Protein AF-A0A2T0K6I2-F1 (afdb_monomer)

Organism: NCBI:txid113567

Foldseek 3Di:
DWLLVLADPDDCVLVPDDQLVVVVPPDDDDPDCVVVLVVLLVLLVVCQVVLHASPCLLVDDLVSLVSSLSVQLLVLQVVQPDAGLSQVRHVVSSDDLNNDDALSQLSVLLVSCTPRDLQAVSSLNSNLRRLLNDALVRCASCLSSLLVVLLVNLPPPNHDPVSNLVSLQSSQNSNCRNPAADSCSQQPCNFVLSVQLCVPCVVVCRDPLNVVLLVLQLPDPDLDDDPVSLVVLVVRDPDPPLLVSLVSLLPDQAAGRQSNLSSLSSSLSSLLVDPDPVSVVSLLSSLVSQQQDDPVCQQDGSRVSNNSSSLVSLLPDPDPSSLVSLVVSCVRHPHPVSNVSSVVSNVD

Nearest PDB structures (foldseek):
  7t3q-assembly1_D  TM=3.156E-01  e=2.170E+00  Homo sapiens
  8xks-assembly1_Q  TM=2.071E-01  e=1.107E+00  Chlamydomonas reinhardtii

pLDDT: mean 84.72, std 12.97, range [34.81, 98.44]

Sequence (348 aa):
MTWTQLLPEMGEEAAGFVDPDDRTRAGSPGPGPDGLLESALRAVDEASGSWARPAGAAGWPAEVRRQAALRVHLRAIGNGGAPDEGPARVMPALFGDDVRWTRSELAWALRTSDGYDHYDGGGYHLAGHIAVSLNPAELQGFGPALRAVLDEFIDCWSTPRHIRRQLAVLYGTAIGRAAGCLPLDLLPWSCGFGEVARQKLGAGLDGPVATATLRHAASLTRPVPSRAWLREATRFPDGWPIEAVLECFTEHRGYVWFGTDELLRGLVWMLSLDPREEAAALLCRVAVAASTADPAWPRSPFAPQTAAAAVEVLAGRTDELSARTLAGLSRTVRSRPLLNRIRKARRA

Structure (mmCIF, N/CA/C/O backbone):
data_AF-A0A2T0K6I2-F1
#
_entry.id   AF-A0A2T0K6I2-F1
#
loop_
_atom_site.group_PDB
_atom_site.id
_atom_site.type_symbol
_atom_site.label_atom_id
_atom_site.label_alt_id
_atom_site.label_comp_id
_atom_site.label_asym_id
_atom_site.label_entity_id
_atom_site.label_seq_id
_atom_site.pdbx_PDB_ins_code
_atom_site.Cartn_x
_atom_site.Cartn_y
_atom_site.Cartn_z
_atom_site.occupancy
_atom_site.B_iso_or_equiv
_atom_site.auth_seq_id
_atom_site.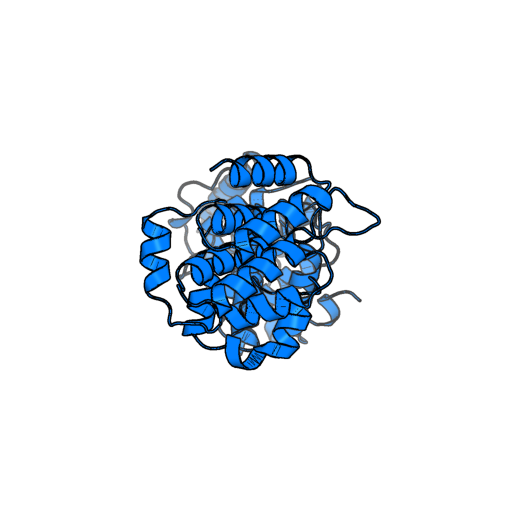auth_comp_id
_atom_site.auth_asym_id
_atom_site.auth_atom_id
_atom_site.pdbx_PDB_model_num
ATOM 1 N N . MET A 1 1 ? 16.385 -20.486 -1.943 1.00 53.59 1 MET A N 1
ATOM 2 C CA . MET A 1 1 ? 15.930 -20.695 -3.331 1.00 53.59 1 MET A CA 1
ATOM 3 C C . MET A 1 1 ? 16.010 -19.333 -3.988 1.00 53.59 1 MET A C 1
ATOM 5 O O . MET A 1 1 ? 15.405 -18.421 -3.440 1.00 53.59 1 MET A O 1
ATOM 9 N N . THR A 1 2 ? 16.830 -19.151 -5.022 1.00 78.12 2 THR A N 1
ATOM 10 C CA . THR A 1 2 ? 16.919 -17.855 -5.714 1.00 78.12 2 THR A CA 1
ATOM 11 C C . THR A 1 2 ? 15.703 -17.722 -6.622 1.00 78.12 2 THR A C 1
ATOM 13 O O . THR A 1 2 ? 15.299 -18.685 -7.278 1.00 78.12 2 THR A O 1
ATOM 16 N N . TRP A 1 3 ? 15.063 -16.558 -6.650 1.00 79.38 3 TRP A N 1
ATOM 17 C CA . TRP A 1 3 ? 13.857 -16.357 -7.459 1.00 79.38 3 TRP A CA 1
ATOM 18 C C . TRP A 1 3 ? 14.144 -16.408 -8.964 1.00 79.38 3 TRP A C 1
ATOM 20 O O . TRP A 1 3 ? 13.222 -16.576 -9.759 1.00 79.38 3 TRP A O 1
ATOM 30 N N . THR A 1 4 ? 15.413 -16.358 -9.376 1.00 80.62 4 THR A N 1
ATOM 31 C CA . THR A 1 4 ? 15.848 -16.645 -10.750 1.00 80.62 4 THR A CA 1
ATOM 32 C C . THR A 1 4 ? 15.465 -18.041 -11.222 1.00 80.62 4 THR A C 1
ATOM 34 O O . THR A 1 4 ? 15.212 -18.229 -12.409 1.00 80.62 4 THR A O 1
ATOM 37 N N . GLN A 1 5 ? 15.319 -18.997 -10.301 1.00 83.69 5 GLN A N 1
ATOM 38 C CA . GLN A 1 5 ? 14.817 -20.346 -10.585 1.00 83.69 5 GLN A CA 1
ATOM 39 C C . GLN A 1 5 ? 13.314 -20.370 -10.906 1.00 83.69 5 GLN A C 1
ATOM 41 O O . GLN A 1 5 ? 12.810 -21.374 -11.398 1.00 83.69 5 GLN A O 1
ATOM 46 N N . LEU A 1 6 ? 12.593 -19.283 -10.613 1.00 82.31 6 LEU A N 1
ATOM 47 C CA . LEU A 1 6 ? 11.163 -19.120 -10.890 1.00 82.31 6 LEU A CA 1
ATOM 48 C C . LEU A 1 6 ? 10.900 -18.376 -12.206 1.00 82.31 6 LEU A C 1
ATOM 50 O O . LEU A 1 6 ? 9.740 -18.140 -12.548 1.00 82.31 6 LEU A O 1
ATOM 54 N N . LEU A 1 7 ? 11.951 -17.951 -12.916 1.00 84.00 7 LEU A N 1
ATOM 55 C CA . LEU A 1 7 ? 11.804 -17.278 -14.201 1.00 84.00 7 LEU A CA 1
ATOM 56 C C . LEU A 1 7 ? 11.389 -18.282 -15.283 1.00 84.00 7 LEU A C 1
ATOM 58 O O . LEU A 1 7 ? 11.861 -19.420 -15.270 1.00 84.00 7 LEU A O 1
ATOM 62 N N . PRO A 1 8 ? 10.533 -17.875 -16.238 1.00 81.25 8 PRO A N 1
ATOM 63 C CA . PRO A 1 8 ? 10.184 -18.736 -17.358 1.00 81.25 8 PRO A CA 1
ATOM 64 C C . PRO A 1 8 ? 11.437 -19.082 -18.173 1.00 81.25 8 PRO A C 1
ATOM 66 O O . PRO A 1 8 ? 12.311 -18.230 -18.368 1.00 81.25 8 PRO A O 1
ATOM 69 N N . GLU A 1 9 ? 11.506 -20.317 -18.679 1.00 78.25 9 GLU A N 1
ATOM 70 C CA . GLU A 1 9 ? 12.517 -20.697 -19.666 1.00 78.25 9 GLU A CA 1
ATOM 71 C C . GLU A 1 9 ? 12.367 -19.788 -20.889 1.00 78.25 9 GLU A C 1
ATOM 73 O O . GLU A 1 9 ? 11.317 -19.738 -21.533 1.00 78.25 9 GLU A O 1
ATOM 78 N N . MET A 1 10 ? 13.409 -19.013 -21.179 1.00 70.94 10 MET A N 1
ATOM 79 C CA . MET A 1 10 ? 13.428 -18.157 -22.356 1.00 70.94 10 MET A CA 1
ATOM 80 C C . MET A 1 10 ? 13.900 -19.004 -23.541 1.00 70.94 10 MET A C 1
ATOM 82 O O . MET A 1 10 ? 15.037 -19.471 -23.538 1.00 70.94 10 MET A O 1
ATOM 86 N N . GLY A 1 11 ? 13.034 -19.211 -24.538 1.00 60.16 11 GLY A N 1
ATOM 87 C CA . GLY A 1 11 ? 13.418 -19.818 -25.819 1.00 60.16 11 GLY A CA 1
ATOM 88 C C . GLY A 1 11 ? 14.349 -18.913 -26.644 1.00 60.16 11 GLY A C 1
ATOM 89 O O . GLY A 1 11 ? 14.913 -17.945 -26.132 1.00 60.16 11 GLY A O 1
ATOM 90 N N . GLU A 1 12 ? 14.475 -19.178 -27.950 1.00 50.66 12 GLU A N 1
ATOM 91 C CA . GLU A 1 12 ? 15.346 -18.427 -28.882 1.00 50.66 12 GLU A CA 1
ATOM 92 C C . GLU A 1 12 ? 15.119 -16.893 -28.895 1.00 50.66 12 GLU A C 1
ATOM 94 O O . GLU A 1 12 ? 16.000 -16.150 -29.319 1.00 50.66 12 GLU A O 1
ATOM 99 N N . GLU A 1 13 ? 14.007 -16.379 -28.352 1.00 53.44 13 GLU A N 1
ATOM 100 C CA . GLU A 1 13 ? 13.757 -14.940 -28.135 1.00 53.44 13 GLU A CA 1
ATOM 101 C C . GLU A 1 13 ? 14.783 -14.243 -27.216 1.00 53.44 13 GLU A C 1
ATOM 103 O O . GLU A 1 13 ? 14.927 -13.017 -27.264 1.00 53.44 13 GLU A O 1
ATOM 108 N N . ALA A 1 14 ? 15.527 -14.985 -26.386 1.00 52.44 14 ALA A N 1
ATOM 109 C CA . ALA A 1 14 ? 16.642 -14.427 -25.615 1.00 52.44 14 ALA A CA 1
ATOM 110 C C . ALA A 1 14 ? 17.880 -14.121 -26.477 1.00 52.44 14 ALA A C 1
ATOM 112 O O . ALA A 1 14 ? 18.687 -13.281 -26.087 1.00 52.44 14 ALA A O 1
ATOM 113 N N . ALA A 1 15 ? 18.020 -14.745 -27.654 1.00 44.84 15 ALA A N 1
ATOM 114 C CA . ALA A 1 15 ? 19.198 -14.596 -28.512 1.00 44.84 15 ALA A CA 1
ATOM 115 C C . ALA A 1 15 ? 19.312 -13.206 -29.171 1.00 44.84 15 ALA A C 1
ATOM 117 O O . ALA A 1 15 ? 20.363 -12.864 -29.707 1.00 44.84 15 ALA A O 1
ATOM 118 N N . GLY A 1 16 ? 18.243 -12.400 -29.140 1.00 50.53 16 GLY A N 1
ATOM 119 C CA . GLY A 1 16 ? 18.216 -11.056 -29.727 1.00 50.53 16 GLY A CA 1
ATOM 120 C C . GLY A 1 16 ? 18.593 -9.913 -28.775 1.00 50.53 16 GLY A C 1
ATOM 121 O O . GLY A 1 16 ? 18.821 -8.796 -29.243 1.00 50.53 16 GLY A O 1
ATOM 122 N N . PHE A 1 17 ? 18.648 -10.150 -27.459 1.00 57.97 17 PHE A N 1
ATOM 123 C CA . PHE A 1 17 ? 19.044 -9.121 -26.494 1.00 57.97 17 PHE A CA 1
ATOM 124 C C . PHE A 1 17 ? 20.561 -9.160 -26.292 1.00 57.97 17 PHE A C 1
ATOM 126 O O . PHE A 1 17 ? 21.100 -10.127 -25.764 1.00 57.97 17 PHE A O 1
ATOM 133 N N . VAL A 1 18 ? 21.239 -8.099 -26.727 1.00 60.84 18 VAL A N 1
ATOM 134 C CA . VAL A 1 18 ? 22.678 -7.911 -26.515 1.00 60.84 18 VAL A CA 1
ATOM 135 C C . VAL A 1 18 ? 22.853 -7.042 -25.283 1.00 60.84 18 VAL A C 1
ATOM 137 O O . VAL A 1 18 ? 22.282 -5.949 -25.231 1.00 60.84 18 VAL A O 1
ATOM 140 N N . ASP A 1 19 ? 23.640 -7.523 -24.321 1.00 61.72 19 ASP A N 1
ATOM 141 C CA . ASP A 1 19 ? 23.979 -6.759 -23.127 1.00 61.72 19 ASP A CA 1
ATOM 142 C C . ASP A 1 19 ? 24.602 -5.410 -23.543 1.00 61.72 19 ASP A C 1
ATOM 144 O O . ASP A 1 19 ? 25.486 -5.383 -24.411 1.00 61.72 19 ASP A O 1
ATOM 148 N N . PRO A 1 20 ? 24.140 -4.270 -23.004 1.00 58.88 20 PRO A N 1
ATOM 149 C CA . PRO A 1 20 ? 24.711 -2.970 -23.340 1.00 58.88 20 PRO A CA 1
ATOM 150 C C . PRO A 1 20 ? 26.229 -2.881 -23.095 1.00 58.88 20 PRO A C 1
ATOM 152 O O . PRO A 1 20 ? 26.898 -2.130 -23.811 1.00 58.88 20 PRO A O 1
ATOM 155 N N . ASP A 1 21 ? 26.798 -3.684 -22.188 1.00 60.09 21 ASP A N 1
ATOM 156 C CA . ASP A 1 21 ? 28.252 -3.749 -21.984 1.00 60.09 21 ASP A CA 1
ATOM 157 C C . ASP A 1 21 ? 28.998 -4.535 -23.081 1.00 60.09 21 ASP A C 1
ATOM 159 O O . ASP A 1 21 ? 30.183 -4.291 -23.318 1.00 60.09 21 ASP A O 1
ATOM 163 N N . ASP A 1 22 ? 28.331 -5.415 -23.834 1.00 55.00 22 ASP A N 1
ATOM 164 C CA . ASP A 1 22 ? 28.965 -6.125 -24.955 1.00 55.00 22 ASP A CA 1
ATOM 165 C C . ASP A 1 22 ? 29.148 -5.224 -26.187 1.00 55.00 22 ASP A C 1
ATOM 167 O O . ASP A 1 22 ? 30.069 -5.423 -26.986 1.00 55.00 22 ASP A O 1
ATOM 171 N N . ARG A 1 23 ? 28.332 -4.169 -26.329 1.00 48.38 23 ARG A N 1
ATOM 172 C CA . ARG A 1 23 ? 28.456 -3.207 -27.439 1.00 48.38 23 ARG A CA 1
ATOM 173 C C . ARG A 1 23 ? 29.623 -2.239 -27.277 1.00 48.38 23 ARG A C 1
ATOM 175 O O . ARG A 1 23 ? 30.182 -1.818 -28.284 1.00 48.38 23 ARG A O 1
ATOM 182 N N . THR A 1 24 ? 30.046 -1.925 -26.052 1.00 44.03 24 THR A N 1
ATOM 183 C CA . THR A 1 24 ? 31.199 -1.033 -25.820 1.00 44.03 24 THR A CA 1
ATOM 184 C C . THR A 1 24 ? 32.549 -1.691 -26.136 1.00 44.03 24 THR A C 1
ATOM 186 O O . THR A 1 24 ? 33.551 -0.989 -26.276 1.00 44.03 24 THR A O 1
ATOM 189 N N . ARG A 1 25 ? 32.598 -3.020 -26.324 1.00 42.03 25 ARG A N 1
ATOM 190 C CA . ARG A 1 25 ? 33.804 -3.751 -26.765 1.00 42.03 25 ARG A CA 1
ATOM 191 C C . ARG A 1 25 ? 33.954 -3.861 -28.285 1.00 42.03 25 ARG A C 1
ATOM 193 O O . ARG A 1 25 ? 35.059 -4.125 -28.758 1.00 42.03 25 ARG A O 1
ATOM 200 N N . ALA A 1 26 ? 32.888 -3.652 -29.056 1.00 36.72 26 ALA A N 1
ATOM 201 C CA . ALA A 1 26 ? 32.945 -3.635 -30.515 1.00 36.72 26 ALA A CA 1
ATOM 202 C C . ALA A 1 26 ? 33.214 -2.197 -30.995 1.00 36.72 26 ALA A C 1
ATOM 204 O O . ALA A 1 26 ? 32.407 -1.301 -30.775 1.00 36.72 26 ALA A O 1
ATOM 205 N N . GLY A 1 27 ? 34.384 -1.969 -31.599 1.00 37.12 27 GLY A N 1
ATOM 206 C CA . GLY A 1 27 ? 34.922 -0.643 -31.923 1.00 37.12 27 GLY A CA 1
ATOM 207 C C . GLY A 1 27 ? 33.957 0.329 -32.625 1.00 37.12 27 GLY A C 1
ATOM 208 O O . GLY A 1 27 ? 33.184 -0.045 -33.504 1.00 37.12 27 GLY A O 1
ATOM 209 N N . SER A 1 28 ? 34.058 1.601 -32.234 1.00 34.81 28 SER A N 1
ATOM 210 C CA . SER A 1 28 ? 33.224 2.723 -32.678 1.00 34.81 28 SER A CA 1
ATOM 211 C C . SER A 1 28 ? 33.312 3.033 -34.182 1.00 34.81 28 SER A C 1
ATOM 213 O O . SER A 1 28 ? 34.421 3.123 -34.716 1.00 34.81 28 SER A O 1
ATOM 215 N N . PRO A 1 29 ? 32.186 3.389 -34.831 1.00 40.69 29 PRO A N 1
ATOM 216 C CA . PRO A 1 29 ? 32.197 4.172 -36.060 1.00 40.69 29 PRO A CA 1
ATOM 217 C C . PRO A 1 29 ? 31.494 5.537 -35.895 1.00 40.69 29 PRO A C 1
ATOM 219 O O . PRO A 1 29 ? 30.278 5.600 -35.888 1.00 40.69 29 PRO A O 1
ATOM 222 N N . GLY A 1 30 ? 32.267 6.632 -35.893 1.00 37.75 30 GLY A N 1
ATOM 223 C CA . GLY A 1 30 ? 31.863 7.981 -36.352 1.00 37.75 30 GLY A CA 1
ATOM 224 C C . GLY A 1 30 ? 30.703 8.731 -35.647 1.00 37.75 30 GLY A C 1
ATOM 225 O O . GLY A 1 30 ? 29.939 8.166 -34.878 1.00 37.75 30 GLY A O 1
ATOM 226 N N . PRO A 1 31 ? 30.544 10.051 -35.891 1.00 41.00 31 PRO A N 1
ATOM 227 C CA . PRO A 1 31 ? 29.547 10.881 -35.215 1.00 41.00 31 PRO A CA 1
ATOM 228 C C . PRO A 1 31 ? 28.174 10.715 -35.884 1.00 41.00 31 PRO A C 1
ATOM 230 O O . PRO A 1 31 ? 27.764 11.513 -36.724 1.00 41.00 31 PRO A O 1
ATOM 233 N N . GLY A 1 32 ? 27.490 9.630 -35.535 1.00 46.97 32 GLY A N 1
ATOM 234 C CA . GLY A 1 32 ? 26.084 9.377 -35.839 1.00 46.97 32 GLY A CA 1
ATOM 235 C C . GLY A 1 32 ? 25.180 9.605 -34.613 1.00 46.97 32 GLY A C 1
ATOM 236 O O . GLY A 1 32 ? 25.609 10.262 -33.662 1.00 46.97 32 GLY A O 1
ATOM 237 N N . PRO A 1 33 ? 23.946 9.057 -34.589 1.00 53.41 33 PRO A N 1
ATOM 238 C CA . PRO A 1 33 ? 23.055 9.007 -33.409 1.00 53.41 33 PRO A CA 1
ATOM 239 C C . PRO A 1 33 ? 23.733 8.582 -32.085 1.00 53.41 33 PRO A C 1
ATOM 241 O O . PRO A 1 33 ? 23.221 8.890 -31.007 1.00 53.41 33 PRO A O 1
ATOM 244 N N . ASP A 1 34 ? 24.919 7.985 -32.161 1.00 61.56 34 ASP A N 1
ATOM 245 C CA . ASP A 1 34 ? 25.833 7.684 -31.059 1.00 61.56 34 ASP A CA 1
ATOM 246 C C . ASP A 1 34 ? 26.245 8.919 -30.238 1.00 61.56 34 ASP A C 1
ATOM 248 O O . ASP A 1 34 ? 26.386 8.829 -29.023 1.00 61.56 34 ASP A O 1
ATOM 252 N N . GLY A 1 35 ? 26.356 10.109 -30.843 1.00 70.62 35 GLY A N 1
ATOM 253 C CA . GLY A 1 35 ? 26.717 11.331 -30.113 1.00 70.62 35 GLY A CA 1
ATOM 254 C C . GLY A 1 35 ? 25.627 11.812 -29.149 1.00 70.62 35 GLY A C 1
ATOM 255 O O . GLY A 1 35 ? 25.932 12.351 -28.084 1.00 70.62 35 GLY A O 1
ATOM 256 N N . LEU A 1 36 ? 24.352 11.583 -29.483 1.00 72.94 36 LEU A N 1
ATOM 257 C CA . LEU A 1 36 ? 23.233 11.864 -28.579 1.00 72.94 36 LEU A CA 1
ATOM 258 C C . LEU A 1 36 ? 23.162 10.831 -27.457 1.00 72.94 36 LEU A C 1
ATOM 260 O O . LEU A 1 36 ? 22.913 11.208 -26.315 1.00 72.94 36 LEU A O 1
ATOM 264 N N . LEU A 1 37 ? 23.409 9.557 -27.774 1.00 75.25 37 LEU A N 1
ATOM 265 C CA . LEU A 1 37 ? 23.461 8.491 -26.780 1.00 75.25 37 LEU A CA 1
ATOM 266 C C . LEU A 1 37 ? 24.589 8.739 -25.775 1.00 75.25 37 LEU A C 1
ATOM 268 O O . LEU A 1 37 ? 24.320 8.794 -24.585 1.00 75.25 37 LEU A O 1
ATOM 272 N N . GLU A 1 38 ? 25.815 8.992 -26.227 1.00 77.62 38 GLU A N 1
ATOM 273 C CA . GLU A 1 38 ? 26.952 9.299 -25.348 1.00 77.62 38 GLU A CA 1
ATOM 274 C C . GLU A 1 38 ? 26.710 10.548 -24.489 1.00 77.62 38 GLU A C 1
ATOM 276 O O . GLU A 1 38 ? 27.011 10.563 -23.295 1.00 77.62 38 GLU A O 1
ATOM 281 N N . SER A 1 39 ? 26.102 11.592 -25.063 1.00 77.06 39 SER A N 1
ATOM 282 C CA . SER A 1 39 ? 25.750 12.804 -24.309 1.00 77.06 39 SER A CA 1
ATOM 283 C C . SER A 1 39 ? 24.677 12.527 -23.252 1.00 77.06 39 SER A C 1
ATOM 285 O O . SER A 1 39 ? 24.768 13.026 -22.131 1.00 77.06 39 SER A O 1
ATOM 287 N N . ALA A 1 40 ? 23.677 11.711 -23.588 1.00 75.50 40 ALA A N 1
ATOM 288 C CA . ALA A 1 40 ? 22.632 11.291 -22.663 1.00 75.50 40 ALA A CA 1
ATOM 289 C C . ALA A 1 40 ? 23.182 10.382 -21.556 1.00 75.50 40 ALA A C 1
ATOM 291 O O . ALA A 1 40 ? 22.854 10.583 -20.389 1.00 75.50 40 ALA A O 1
ATOM 292 N N . LEU A 1 41 ? 24.057 9.428 -21.889 1.00 76.31 41 LEU A N 1
ATOM 293 C CA . LEU A 1 41 ? 24.703 8.547 -20.917 1.00 76.31 41 LEU A CA 1
ATOM 294 C C . LEU A 1 41 ? 25.618 9.341 -19.980 1.00 76.31 41 LEU A C 1
ATOM 296 O O . LEU A 1 41 ? 25.583 9.111 -18.776 1.00 76.31 41 LEU A O 1
ATOM 300 N N . ARG A 1 42 ? 26.344 10.346 -20.485 1.00 80.00 42 ARG A N 1
ATOM 301 C CA . ARG A 1 42 ? 27.109 11.272 -19.638 1.00 80.00 42 ARG A CA 1
ATOM 302 C C . ARG A 1 42 ? 26.201 12.089 -18.720 1.00 80.00 42 ARG A C 1
ATOM 304 O O . ARG A 1 42 ? 26.480 12.187 -17.531 1.00 80.00 42 ARG A O 1
ATOM 311 N N . ALA A 1 43 ? 25.095 12.623 -19.240 1.00 76.56 43 ALA A N 1
ATOM 312 C CA . ALA A 1 43 ? 24.120 13.349 -18.429 1.00 76.56 43 ALA A CA 1
ATOM 313 C C . ALA A 1 43 ? 23.506 12.454 -17.339 1.00 76.56 43 ALA A C 1
ATOM 315 O O . ALA A 1 43 ? 23.277 12.911 -16.223 1.00 76.56 43 ALA A O 1
ATOM 316 N N . VAL A 1 44 ? 23.268 11.175 -17.634 1.00 72.94 44 VAL A N 1
ATOM 317 C CA . VAL A 1 44 ? 22.846 10.168 -16.652 1.00 72.94 44 VAL A CA 1
ATOM 318 C C . VAL A 1 44 ? 23.946 9.894 -15.636 1.00 72.94 44 VAL A C 1
ATOM 320 O O . VAL A 1 44 ? 23.645 9.796 -14.450 1.00 72.94 44 VAL A O 1
ATOM 323 N N . ASP A 1 45 ? 25.206 9.805 -16.054 1.00 73.75 45 ASP A N 1
ATOM 324 C CA . ASP A 1 45 ? 26.326 9.568 -15.147 1.00 73.75 45 ASP A CA 1
ATOM 325 C C . ASP A 1 45 ? 26.541 10.741 -14.178 1.00 73.75 45 ASP A C 1
ATOM 327 O O . ASP A 1 45 ? 26.749 10.514 -12.981 1.00 73.75 45 ASP A O 1
ATOM 331 N N . GLU A 1 46 ? 26.408 11.977 -14.666 1.00 76.00 46 GLU A N 1
ATOM 332 C CA . GLU A 1 46 ? 26.424 13.214 -13.875 1.00 76.00 46 GLU A CA 1
ATOM 333 C C . GLU A 1 46 ? 25.206 13.314 -12.943 1.00 76.00 46 GLU A C 1
ATOM 335 O O . GLU A 1 46 ? 25.335 13.640 -11.759 1.00 76.00 46 GLU A O 1
ATOM 340 N N . ALA A 1 47 ? 24.014 12.995 -13.453 1.00 68.94 47 ALA A N 1
ATOM 341 C CA . ALA A 1 47 ? 22.769 12.986 -12.689 1.00 68.94 47 ALA A CA 1
ATOM 342 C C . ALA A 1 47 ? 22.786 11.921 -11.586 1.00 68.94 47 ALA A C 1
ATOM 344 O O . ALA A 1 47 ? 22.348 12.189 -10.472 1.00 68.94 47 ALA A O 1
ATOM 345 N N . SER A 1 48 ? 23.354 10.747 -11.862 1.00 63.94 48 SER A N 1
ATOM 346 C CA . SER A 1 48 ? 23.522 9.672 -10.882 1.00 63.94 48 SER A CA 1
ATOM 347 C C . SER A 1 48 ? 24.538 10.067 -9.811 1.00 63.94 48 SER A C 1
ATOM 349 O O . SER A 1 48 ? 24.288 9.852 -8.635 1.00 63.94 48 SER A O 1
ATOM 351 N N . GLY A 1 49 ? 25.640 10.734 -10.177 1.00 65.31 49 GLY A N 1
ATOM 352 C CA . GLY A 1 49 ? 26.604 11.261 -9.200 1.00 65.31 49 GLY A CA 1
ATOM 353 C C . GLY A 1 49 ? 26.062 12.405 -8.327 1.00 65.31 49 GLY A C 1
ATOM 354 O O . GLY A 1 49 ? 26.502 12.576 -7.193 1.00 65.31 49 GLY A O 1
ATOM 355 N N . SER A 1 50 ? 25.102 13.182 -8.838 1.00 64.62 50 SER A N 1
ATOM 356 C CA . SER A 1 50 ? 24.474 14.316 -8.135 1.00 64.62 50 SER A CA 1
ATOM 357 C C . SER A 1 50 ? 23.087 14.007 -7.558 1.00 64.62 50 SER A C 1
ATOM 359 O O . SER A 1 50 ? 22.470 14.872 -6.932 1.00 64.62 50 SER A O 1
ATOM 361 N N . TRP A 1 51 ? 22.585 12.787 -7.759 1.00 65.62 51 TRP A N 1
ATOM 362 C CA . TRP A 1 51 ? 21.229 12.347 -7.414 1.00 65.62 51 TRP A CA 1
ATOM 363 C C . TRP A 1 51 ? 20.101 13.217 -7.988 1.00 65.62 51 TRP A C 1
ATOM 365 O O . TRP A 1 51 ? 19.005 13.293 -7.413 1.00 65.62 51 TRP A O 1
ATOM 375 N N . ALA A 1 52 ? 20.373 13.889 -9.106 1.00 71.50 52 ALA A N 1
ATOM 376 C CA . ALA A 1 52 ? 19.438 14.748 -9.813 1.00 71.50 52 ALA A CA 1
ATOM 377 C C . ALA A 1 52 ? 18.672 13.960 -10.883 1.00 71.50 52 ALA A C 1
ATOM 379 O O . ALA A 1 52 ? 19.101 12.907 -11.345 1.00 71.50 52 ALA A O 1
ATOM 380 N N . ARG A 1 53 ? 17.520 14.481 -11.319 1.00 74.25 53 ARG A N 1
ATOM 381 C CA . ARG A 1 53 ? 16.888 13.981 -12.547 1.00 74.25 53 ARG A CA 1
ATOM 382 C C . ARG A 1 53 ? 17.683 14.482 -13.754 1.00 74.25 53 ARG A C 1
ATOM 384 O O . ARG A 1 53 ? 17.990 15.675 -13.781 1.00 74.25 53 ARG A O 1
ATOM 391 N N . PRO A 1 54 ? 17.950 13.644 -14.768 1.00 76.50 54 PRO A N 1
ATOM 392 C CA . PRO A 1 54 ? 18.560 14.116 -16.003 1.00 76.50 54 PRO A CA 1
ATOM 393 C C . PRO A 1 54 ? 17.625 15.129 -16.679 1.00 76.50 54 PRO A C 1
ATOM 395 O O . PRO A 1 54 ? 16.491 14.815 -17.057 1.00 76.50 54 PRO A O 1
ATOM 398 N N . ALA A 1 55 ? 18.077 16.381 -16.770 1.00 75.56 55 ALA A N 1
ATOM 399 C CA . ALA A 1 55 ? 17.291 17.467 -17.338 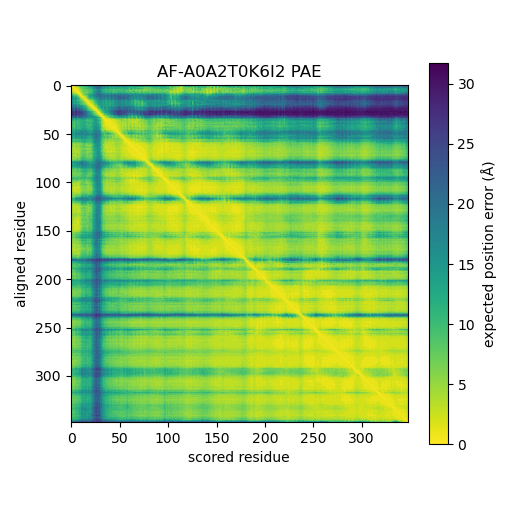1.00 75.56 55 ALA A CA 1
ATOM 400 C C . ALA A 1 55 ? 16.987 17.193 -18.818 1.00 75.56 55 ALA A C 1
ATOM 402 O O . ALA A 1 55 ? 17.864 16.801 -19.583 1.00 75.56 55 ALA A O 1
ATOM 403 N N . GLY A 1 56 ? 15.730 17.392 -19.223 1.00 80.00 56 GLY A N 1
ATOM 404 C CA . GLY A 1 56 ? 15.309 17.183 -20.610 1.00 80.00 56 GLY A CA 1
ATOM 405 C C . GLY A 1 56 ? 15.213 15.718 -21.050 1.00 80.00 56 GLY A C 1
ATOM 406 O O . GLY A 1 56 ? 14.925 15.487 -22.220 1.00 80.00 56 GLY A O 1
ATOM 407 N N . ALA A 1 57 ? 15.378 14.740 -20.145 1.00 81.69 57 ALA A N 1
ATOM 408 C CA . ALA A 1 57 ? 15.321 13.318 -20.496 1.00 81.69 57 ALA A CA 1
ATOM 409 C C . ALA A 1 57 ? 14.017 12.910 -21.194 1.00 81.69 57 ALA A C 1
ATOM 411 O O . ALA A 1 57 ? 14.044 12.113 -22.123 1.00 81.69 57 ALA A O 1
ATOM 412 N N . ALA A 1 58 ? 12.887 13.525 -20.831 1.00 81.50 58 ALA A N 1
ATOM 413 C CA . ALA A 1 58 ? 11.602 13.293 -21.493 1.00 81.50 58 ALA A CA 1
ATOM 414 C C . ALA A 1 58 ? 11.598 13.652 -22.995 1.00 81.50 58 ALA A C 1
ATOM 416 O O . ALA A 1 58 ? 10.765 13.141 -23.734 1.00 81.50 58 ALA A O 1
ATOM 417 N N . GLY A 1 59 ? 12.509 14.523 -23.447 1.00 84.44 59 GLY A N 1
ATOM 418 C CA . GLY A 1 59 ? 12.680 14.886 -24.856 1.00 84.44 59 GLY A CA 1
ATOM 419 C C . GLY A 1 59 ? 13.683 14.010 -25.612 1.00 84.44 59 GLY A C 1
ATOM 420 O O . GLY A 1 59 ? 13.906 14.239 -26.799 1.00 84.44 59 GLY A O 1
ATOM 421 N N . TRP A 1 60 ? 14.320 13.037 -24.954 1.00 88.19 60 TRP A N 1
ATOM 422 C CA . TRP A 1 60 ? 15.255 12.126 -25.610 1.00 88.19 60 TRP A CA 1
ATOM 423 C C . TRP A 1 60 ? 14.517 11.058 -26.429 1.00 88.19 60 TRP A C 1
ATOM 425 O O . TRP A 1 60 ? 13.441 10.606 -26.019 1.00 88.19 60 TRP A O 1
ATOM 435 N N . PRO A 1 61 ? 15.112 10.582 -27.542 1.00 91.25 61 PRO A N 1
ATOM 436 C CA . PRO A 1 61 ? 14.568 9.455 -28.294 1.00 91.25 61 PRO A CA 1
ATOM 437 C C . PRO A 1 61 ? 14.331 8.225 -27.405 1.00 91.25 61 PRO A C 1
ATOM 439 O O . PRO A 1 61 ? 15.122 7.946 -26.501 1.00 91.25 61 PRO A O 1
ATOM 442 N N . ALA A 1 62 ? 13.272 7.462 -27.691 1.00 90.62 62 ALA A N 1
ATOM 443 C CA . ALA A 1 62 ? 12.875 6.291 -26.903 1.00 90.62 62 ALA A CA 1
ATOM 444 C C . ALA A 1 62 ? 14.021 5.284 -26.694 1.00 90.62 62 ALA A C 1
ATOM 446 O O . ALA A 1 62 ? 14.265 4.850 -25.571 1.00 90.62 62 ALA A O 1
ATOM 447 N N . GLU A 1 63 ? 14.771 4.965 -27.753 1.00 89.06 63 GLU A N 1
ATOM 448 C CA . GLU A 1 63 ? 15.902 4.030 -27.672 1.00 89.06 63 GLU A CA 1
ATOM 449 C C . GLU A 1 63 ? 17.044 4.579 -26.801 1.00 89.06 63 GLU A C 1
ATOM 451 O O . GLU A 1 63 ? 17.642 3.834 -26.032 1.00 89.06 63 GLU A O 1
ATOM 456 N N . VAL A 1 64 ? 17.303 5.892 -26.831 1.00 88.81 64 VAL A N 1
ATOM 457 C CA . VAL A 1 64 ? 18.317 6.519 -25.963 1.00 88.81 64 VAL A CA 1
ATOM 458 C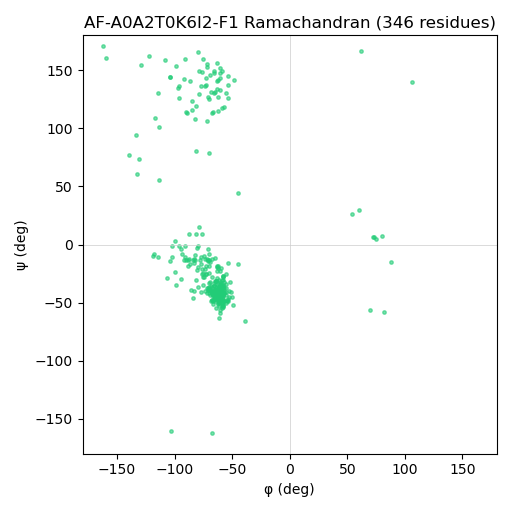 C . VAL A 1 64 ? 17.914 6.399 -24.495 1.00 88.81 64 VAL A C 1
ATOM 460 O O . VAL A 1 64 ? 18.735 6.039 -23.652 1.00 88.81 64 VAL A O 1
ATOM 463 N N . ARG A 1 65 ? 16.638 6.644 -24.178 1.00 91.50 65 ARG A N 1
ATOM 464 C CA . ARG A 1 65 ? 16.118 6.469 -22.817 1.00 91.50 65 ARG A CA 1
ATOM 465 C C . ARG A 1 65 ? 16.159 5.017 -22.347 1.00 91.50 65 ARG A C 1
ATOM 467 O O . ARG A 1 65 ? 16.521 4.766 -21.199 1.00 91.50 65 ARG A O 1
ATOM 474 N N . ARG A 1 66 ? 15.835 4.074 -23.233 1.00 92.38 66 ARG A N 1
ATOM 475 C CA . ARG A 1 66 ? 15.928 2.633 -22.975 1.00 92.38 66 ARG A CA 1
ATOM 476 C C . ARG A 1 66 ? 17.356 2.224 -22.611 1.00 92.38 66 ARG A C 1
ATOM 478 O O . ARG A 1 66 ? 17.564 1.655 -21.545 1.00 92.38 66 ARG A O 1
ATOM 485 N N . GLN A 1 67 ? 18.342 2.588 -23.434 1.00 90.00 67 GLN A N 1
ATOM 486 C CA . GLN A 1 67 ? 19.761 2.299 -23.178 1.00 90.00 67 GLN A CA 1
ATOM 487 C C . GLN A 1 67 ? 20.262 2.958 -21.883 1.00 90.00 67 GLN A C 1
ATOM 489 O O . GLN A 1 67 ? 20.944 2.325 -21.078 1.00 90.00 67 GLN A O 1
ATOM 494 N N . ALA A 1 68 ? 19.864 4.208 -21.633 1.00 88.50 68 ALA A N 1
ATOM 495 C CA . ALA A 1 68 ? 20.155 4.896 -20.380 1.00 88.50 68 ALA A CA 1
ATOM 496 C C . ALA A 1 68 ? 19.609 4.143 -19.157 1.00 88.50 68 ALA A C 1
ATOM 498 O O . ALA A 1 68 ? 20.323 3.989 -18.169 1.00 88.50 68 ALA A O 1
ATOM 499 N N . ALA A 1 69 ? 18.372 3.643 -19.215 1.00 91.62 69 ALA A N 1
ATOM 500 C CA . ALA A 1 69 ? 17.761 2.906 -18.111 1.00 91.62 69 ALA A CA 1
ATOM 501 C C . ALA A 1 69 ? 18.483 1.575 -17.832 1.00 91.62 69 ALA A C 1
ATOM 503 O O . ALA A 1 69 ? 18.721 1.248 -16.667 1.00 91.62 69 ALA A O 1
ATOM 504 N N . LEU A 1 70 ? 18.901 0.850 -18.878 1.00 91.88 70 LEU A N 1
ATOM 505 C CA . LEU A 1 70 ? 19.717 -0.363 -18.733 1.00 91.88 70 LEU A CA 1
ATOM 506 C C . LEU A 1 70 ? 21.066 -0.064 -18.055 1.00 91.88 70 LEU A C 1
ATOM 508 O O . LEU A 1 70 ? 21.475 -0.781 -17.144 1.00 91.88 70 LEU A O 1
ATOM 512 N N . ARG A 1 71 ? 21.731 1.034 -18.435 1.00 87.00 71 ARG A N 1
ATOM 513 C CA . ARG A 1 71 ? 23.008 1.445 -17.829 1.00 87.00 71 ARG A CA 1
ATOM 514 C C . ARG A 1 71 ? 22.859 1.877 -16.370 1.00 87.00 71 ARG A C 1
ATOM 516 O O . ARG A 1 71 ? 23.683 1.497 -15.544 1.00 87.00 71 ARG A O 1
ATOM 523 N N . VAL A 1 72 ? 21.806 2.630 -16.032 1.00 87.31 72 VAL A N 1
ATOM 524 C CA . VAL A 1 72 ? 21.493 2.983 -14.631 1.00 87.31 72 VAL A CA 1
ATOM 525 C C . VAL A 1 72 ? 21.317 1.722 -13.790 1.00 87.31 72 VAL A C 1
ATOM 527 O O . VAL A 1 72 ? 21.818 1.657 -12.673 1.00 87.31 72 VAL A O 1
ATOM 530 N N . HIS A 1 73 ? 20.634 0.713 -14.330 1.00 89.75 73 HIS A N 1
ATOM 531 C CA . HIS A 1 73 ? 20.424 -0.556 -13.647 1.00 89.75 73 HIS A CA 1
ATOM 532 C C . HIS A 1 73 ? 21.727 -1.326 -13.405 1.00 89.75 73 HIS A C 1
ATOM 534 O O . HIS A 1 73 ? 21.994 -1.714 -12.270 1.00 89.75 73 HIS A O 1
ATOM 540 N N . LEU A 1 74 ? 22.571 -1.480 -14.431 1.00 87.81 74 LEU A N 1
ATOM 541 C CA . LEU A 1 74 ? 23.885 -2.117 -14.281 1.00 87.81 74 LEU A CA 1
ATOM 542 C C . LEU A 1 74 ? 24.768 -1.384 -13.273 1.00 87.81 74 LEU A C 1
ATOM 544 O O . LEU A 1 74 ? 25.416 -2.014 -12.442 1.00 87.81 74 LEU A O 1
ATOM 548 N N . ARG A 1 75 ? 24.754 -0.048 -13.300 1.00 82.88 75 ARG A N 1
ATOM 549 C CA . ARG A 1 75 ? 25.494 0.771 -12.338 1.00 82.88 75 ARG A CA 1
ATOM 550 C C . ARG A 1 75 ? 24.996 0.568 -10.911 1.00 82.88 75 ARG A C 1
ATOM 552 O O . ARG A 1 75 ? 25.826 0.432 -10.019 1.00 82.88 75 ARG A O 1
ATOM 559 N N . ALA A 1 76 ? 23.679 0.523 -10.707 1.00 84.62 76 ALA A N 1
ATOM 560 C CA . ALA A 1 76 ? 23.093 0.251 -9.398 1.00 84.62 76 ALA A CA 1
ATOM 561 C C . ALA A 1 76 ? 23.585 -1.097 -8.858 1.00 84.62 76 ALA A C 1
ATOM 563 O O . ALA A 1 76 ? 24.101 -1.166 -7.750 1.00 84.62 76 ALA A O 1
ATOM 564 N N . ILE A 1 77 ? 23.526 -2.144 -9.686 1.00 85.25 77 ILE A N 1
ATOM 565 C CA . ILE A 1 77 ? 23.968 -3.494 -9.314 1.00 85.25 77 ILE A CA 1
ATOM 566 C C . ILE A 1 77 ? 25.479 -3.539 -9.040 1.00 85.25 77 ILE A C 1
ATOM 568 O O . ILE A 1 77 ? 25.927 -4.153 -8.072 1.00 85.25 77 ILE A O 1
ATOM 572 N N . GLY A 1 78 ? 26.271 -2.847 -9.861 1.00 80.12 78 GLY A N 1
ATOM 573 C CA . GLY A 1 78 ? 27.726 -2.770 -9.736 1.00 80.12 78 GLY A CA 1
ATOM 574 C C . GLY A 1 78 ? 28.228 -1.934 -8.555 1.00 80.12 78 GLY A C 1
ATOM 575 O O . GLY A 1 78 ? 29.406 -2.034 -8.213 1.00 80.12 78 GLY A O 1
ATOM 576 N N . ASN A 1 79 ? 27.371 -1.144 -7.895 1.00 74.50 79 ASN A N 1
ATOM 577 C CA . ASN A 1 79 ? 27.762 -0.264 -6.787 1.00 74.50 79 ASN A CA 1
ATOM 578 C C . ASN A 1 79 ? 28.008 -1.006 -5.453 1.00 74.50 79 ASN A C 1
ATOM 580 O O . ASN A 1 79 ? 28.195 -0.381 -4.410 1.00 74.50 79 ASN A O 1
ATOM 584 N N . GLY A 1 80 ? 28.026 -2.345 -5.468 1.00 62.84 80 GLY A N 1
ATOM 585 C CA . GLY A 1 80 ? 28.562 -3.171 -4.381 1.00 62.84 80 GLY A CA 1
ATOM 586 C C . GLY A 1 80 ? 27.879 -2.982 -3.023 1.00 62.84 80 GLY A C 1
ATOM 587 O O . GLY A 1 80 ? 28.540 -3.120 -1.996 1.00 62.84 80 GLY A O 1
ATOM 588 N N . GLY A 1 81 ? 26.589 -2.629 -3.007 1.00 60.41 81 GLY A N 1
ATOM 589 C CA . GLY A 1 81 ? 25.816 -2.407 -1.780 1.00 60.41 81 GLY A CA 1
ATOM 590 C C . GLY A 1 81 ? 26.031 -1.039 -1.118 1.00 60.41 81 GLY A C 1
ATOM 591 O O . GLY A 1 81 ? 25.533 -0.808 -0.016 1.00 60.41 81 GLY A O 1
ATOM 592 N N . ALA A 1 82 ? 26.754 -0.111 -1.759 1.00 64.75 82 ALA A N 1
ATOM 593 C CA . ALA A 1 82 ? 26.775 1.276 -1.308 1.00 64.75 82 ALA A CA 1
ATOM 594 C C . ALA A 1 82 ? 25.394 1.919 -1.553 1.00 64.75 82 ALA A C 1
ATOM 596 O O . ALA A 1 82 ? 24.888 1.819 -2.669 1.00 64.75 82 ALA A O 1
ATOM 597 N N . PRO A 1 83 ? 24.796 2.602 -0.555 1.00 63.22 83 PRO A N 1
ATOM 598 C CA . PRO A 1 83 ? 23.458 3.167 -0.689 1.00 63.22 83 PRO A CA 1
ATOM 599 C C . PRO A 1 83 ? 23.342 4.131 -1.875 1.00 63.22 83 PRO A C 1
ATOM 601 O O . PRO A 1 83 ? 23.986 5.182 -1.899 1.00 63.22 83 PRO A O 1
ATOM 604 N N . ASP A 1 84 ? 22.477 3.787 -2.818 1.00 71.62 84 ASP A N 1
ATOM 605 C CA . ASP A 1 84 ? 22.222 4.491 -4.063 1.00 71.62 84 ASP A CA 1
ATOM 606 C C . ASP A 1 84 ? 20.701 4.625 -4.298 1.00 71.62 84 ASP A C 1
ATOM 608 O O . ASP A 1 84 ? 20.023 3.766 -4.862 1.00 71.62 84 ASP A O 1
ATOM 612 N N . GLU A 1 85 ? 20.136 5.762 -3.877 1.00 71.50 85 GLU A N 1
ATOM 613 C CA . GLU A 1 85 ? 18.744 6.128 -4.194 1.00 71.50 85 GLU A CA 1
ATOM 614 C C . GLU A 1 85 ? 18.585 6.717 -5.615 1.00 71.50 85 GLU A C 1
ATOM 616 O O . GLU A 1 85 ? 17.484 7.106 -6.020 1.00 71.50 85 GLU A O 1
ATOM 621 N N . GLY A 1 86 ? 19.674 6.850 -6.375 1.00 75.25 86 GLY A N 1
ATOM 622 C CA . GLY A 1 86 ? 19.709 7.452 -7.704 1.00 75.25 86 GLY A CA 1
ATOM 623 C C . GLY A 1 86 ? 18.778 6.790 -8.704 1.00 75.25 86 GLY A C 1
ATOM 624 O O . GLY A 1 86 ? 17.982 7.514 -9.314 1.00 75.25 86 GLY A O 1
ATOM 625 N N . PRO A 1 87 ? 18.779 5.449 -8.843 1.00 80.44 87 PRO A N 1
ATOM 626 C CA . PRO A 1 87 ? 17.838 4.735 -9.687 1.00 80.44 87 PRO A CA 1
ATOM 627 C C . PRO A 1 87 ? 16.394 5.142 -9.411 1.00 80.44 87 PRO A C 1
ATOM 629 O O . PRO A 1 87 ? 15.670 5.469 -10.345 1.00 80.44 87 PRO A O 1
ATOM 632 N N . ALA A 1 88 ? 15.975 5.255 -8.151 1.00 80.38 88 ALA A N 1
ATOM 633 C CA . ALA A 1 88 ? 14.603 5.638 -7.827 1.00 80.38 88 ALA A CA 1
ATOM 634 C C . ALA A 1 88 ? 14.205 7.025 -8.354 1.00 80.38 88 ALA A C 1
ATOM 636 O O . ALA A 1 88 ? 13.043 7.260 -8.702 1.00 80.38 88 ALA A O 1
ATOM 637 N N . ARG A 1 89 ? 15.167 7.954 -8.411 1.00 81.69 89 ARG A N 1
ATOM 638 C CA . ARG A 1 89 ? 14.962 9.342 -8.851 1.00 81.69 89 ARG A CA 1
ATOM 639 C C . ARG A 1 89 ? 15.067 9.493 -10.364 1.00 81.69 89 ARG A C 1
ATOM 641 O O . ARG A 1 89 ? 14.295 10.262 -10.941 1.00 81.69 89 ARG A O 1
ATOM 648 N N . VAL A 1 90 ? 16.012 8.781 -10.978 1.00 83.94 90 VAL A N 1
ATOM 649 C CA . VAL A 1 90 ? 16.355 8.862 -12.403 1.00 83.94 90 VAL A CA 1
ATOM 650 C C . VAL A 1 90 ? 15.427 7.993 -13.246 1.00 83.94 90 VAL A C 1
ATOM 652 O O . VAL A 1 90 ? 14.899 8.476 -14.248 1.00 83.94 90 VAL A O 1
ATOM 655 N N . MET A 1 91 ? 15.178 6.749 -12.825 1.00 88.12 91 MET A N 1
ATOM 656 C CA . MET A 1 91 ? 14.452 5.747 -13.611 1.00 88.12 91 MET A CA 1
ATOM 657 C C . MET A 1 91 ? 13.088 6.261 -14.096 1.00 88.12 91 MET A C 1
ATOM 659 O O . MET A 1 91 ? 12.848 6.196 -15.297 1.00 88.12 91 MET A O 1
ATOM 663 N N . PRO A 1 92 ? 12.230 6.903 -13.272 1.00 87.75 92 PRO A N 1
ATOM 664 C CA . PRO A 1 92 ? 10.938 7.398 -13.752 1.00 87.75 92 PRO A CA 1
ATOM 665 C C . PRO A 1 92 ? 11.018 8.398 -14.916 1.00 87.75 92 PRO A C 1
ATOM 667 O O . PRO A 1 92 ? 10.075 8.485 -15.692 1.00 87.75 92 PRO A O 1
ATOM 670 N N . ALA A 1 93 ? 12.115 9.156 -15.052 1.00 86.31 93 ALA A N 1
ATOM 671 C CA . ALA A 1 93 ? 12.299 10.115 -16.146 1.00 86.31 93 ALA A CA 1
ATOM 672 C C . ALA A 1 93 ? 12.747 9.455 -17.464 1.00 86.31 93 ALA A C 1
ATOM 674 O O . ALA A 1 93 ? 12.613 10.056 -18.531 1.00 86.31 93 ALA A O 1
ATOM 675 N N . LEU A 1 94 ? 13.284 8.234 -17.391 1.00 88.75 94 LEU A N 1
ATOM 676 C CA . LEU A 1 94 ? 13.725 7.445 -18.543 1.00 88.75 94 LEU A CA 1
ATOM 677 C C . LEU A 1 94 ? 12.602 6.561 -19.101 1.00 88.75 94 LEU A C 1
ATOM 679 O O . LEU A 1 94 ? 12.702 6.058 -20.213 1.00 88.75 94 LEU A O 1
ATOM 683 N N . PHE A 1 95 ? 11.505 6.401 -18.369 1.00 88.31 95 PHE A N 1
ATOM 684 C CA . PHE A 1 95 ? 10.332 5.692 -18.860 1.00 88.31 95 PHE A CA 1
ATOM 685 C C . PHE A 1 95 ? 9.352 6.669 -19.522 1.00 88.31 95 PHE A C 1
ATOM 687 O O . PHE A 1 95 ? 9.188 7.811 -19.096 1.00 88.31 95 PHE A O 1
ATOM 694 N N . GLY A 1 96 ? 8.714 6.219 -20.598 1.00 82.25 96 GLY A N 1
ATOM 695 C CA . GLY A 1 96 ? 7.640 6.921 -21.294 1.00 82.25 96 GLY A CA 1
ATOM 696 C C . GLY A 1 96 ? 6.827 5.934 -22.119 1.00 82.25 96 GLY A C 1
ATOM 697 O O . GLY A 1 96 ? 7.312 4.839 -22.407 1.00 82.25 96 GLY A O 1
ATOM 698 N N . ASP A 1 97 ? 5.608 6.319 -22.491 1.00 84.12 97 ASP A N 1
ATOM 699 C CA . ASP A 1 97 ? 4.653 5.443 -23.191 1.00 84.12 97 ASP A CA 1
ATOM 700 C C . ASP A 1 97 ? 5.158 4.974 -24.572 1.00 84.12 97 ASP A C 1
ATOM 702 O O . ASP A 1 97 ? 4.690 3.978 -25.118 1.00 84.12 97 ASP A O 1
ATOM 706 N N . ASP A 1 98 ? 6.131 5.684 -25.141 1.00 88.50 98 ASP A N 1
ATOM 707 C CA . ASP A 1 98 ? 6.799 5.391 -26.407 1.00 88.50 98 ASP A CA 1
ATOM 708 C C . ASP A 1 98 ? 8.009 4.446 -26.273 1.00 88.50 98 ASP A C 1
ATOM 710 O O . ASP A 1 98 ? 8.491 3.923 -27.281 1.00 88.50 98 ASP A O 1
ATOM 714 N N . VAL A 1 99 ? 8.495 4.187 -25.053 1.00 90.31 99 VAL A N 1
ATOM 715 C CA . VAL A 1 99 ? 9.588 3.237 -24.808 1.00 90.31 99 VAL A CA 1
ATOM 716 C C . VAL A 1 99 ? 9.022 1.820 -24.754 1.00 90.31 99 VAL A C 1
ATOM 718 O O . VAL A 1 99 ? 8.361 1.429 -23.792 1.00 90.31 99 VAL A O 1
ATOM 721 N N . ARG A 1 100 ? 9.298 1.030 -25.795 1.00 91.56 100 ARG A N 1
ATOM 722 C CA . ARG A 1 100 ? 8.870 -0.371 -25.871 1.00 91.56 100 ARG A CA 1
ATOM 723 C C . ARG A 1 100 ? 9.865 -1.282 -25.167 1.00 91.56 100 ARG A C 1
ATOM 725 O O . ARG A 1 100 ? 11.034 -1.324 -25.541 1.00 91.56 100 ARG A O 1
ATOM 732 N N . TRP A 1 101 ? 9.360 -2.034 -24.199 1.00 94.75 101 TRP A N 1
ATOM 733 C CA . TRP A 1 101 ? 10.102 -3.043 -23.453 1.00 94.75 101 TRP A CA 1
ATOM 734 C C . TRP A 1 101 ? 9.658 -4.446 -23.848 1.00 94.75 101 TRP A C 1
ATOM 736 O O . TRP A 1 101 ? 8.558 -4.634 -24.362 1.00 94.75 101 TRP A O 1
ATOM 746 N N . THR A 1 102 ? 10.515 -5.428 -23.596 1.00 93.94 102 THR A N 1
ATOM 747 C CA . THR A 1 102 ? 10.294 -6.826 -23.978 1.00 93.94 102 THR A CA 1
ATOM 748 C C . THR A 1 102 ? 10.331 -7.771 -22.779 1.00 93.94 102 THR A C 1
ATOM 750 O O . THR A 1 102 ? 10.884 -7.466 -21.719 1.00 93.94 102 THR A O 1
ATOM 753 N N . ARG A 1 103 ? 9.787 -8.980 -22.967 1.00 94.81 103 ARG A N 1
ATOM 754 C CA . ARG A 1 103 ? 9.893 -10.079 -21.993 1.00 94.81 103 ARG A CA 1
ATOM 755 C C . ARG A 1 103 ? 11.341 -10.441 -21.671 1.00 94.81 103 ARG A C 1
ATOM 757 O O . ARG A 1 103 ? 11.669 -10.673 -20.509 1.00 94.81 103 ARG A O 1
ATOM 764 N N . SER A 1 104 ? 12.200 -10.484 -22.691 1.00 93.69 104 SER A N 1
ATOM 765 C CA . SER A 1 104 ? 13.620 -10.813 -22.537 1.00 93.69 104 SER A CA 1
ATOM 766 C C . SER A 1 104 ? 14.339 -9.801 -21.648 1.00 93.69 104 SER A C 1
ATOM 768 O O . SER A 1 104 ? 15.147 -10.198 -20.814 1.00 93.69 104 SER A O 1
ATOM 770 N N . GLU A 1 105 ? 13.988 -8.519 -21.755 1.00 94.75 105 GLU A N 1
ATOM 771 C CA . GLU A 1 105 ? 14.539 -7.464 -20.897 1.00 94.75 105 GLU A CA 1
ATOM 772 C C . GLU A 1 105 ? 14.039 -7.538 -19.464 1.00 94.75 105 GLU A C 1
ATOM 774 O O . GLU A 1 105 ? 14.827 -7.318 -18.549 1.00 94.75 105 GLU A O 1
ATOM 779 N N . LEU A 1 106 ? 12.767 -7.892 -19.244 1.00 95.69 106 LEU A N 1
ATOM 780 C CA . LEU A 1 106 ? 12.283 -8.166 -17.891 1.00 95.69 106 LEU A CA 1
ATOM 781 C C . LEU A 1 106 ? 13.071 -9.321 -17.268 1.00 95.69 106 LEU A C 1
ATOM 783 O O . LEU A 1 106 ? 13.551 -9.206 -16.145 1.00 95.69 106 LEU A O 1
ATOM 787 N N . ALA A 1 107 ? 13.226 -10.423 -18.005 1.00 94.50 107 ALA A N 1
ATOM 788 C CA . ALA A 1 107 ? 13.962 -11.588 -17.534 1.00 94.50 107 ALA A CA 1
ATOM 789 C C . ALA A 1 107 ? 15.443 -11.276 -17.276 1.00 94.50 107 ALA A C 1
ATOM 791 O O . ALA A 1 107 ? 15.999 -11.774 -16.300 1.00 94.50 107 ALA A O 1
ATOM 792 N N . TRP A 1 108 ? 16.077 -10.465 -18.129 1.00 93.94 108 TRP A N 1
ATOM 793 C CA . TRP A 1 108 ? 17.442 -9.986 -17.918 1.00 93.94 108 TRP A CA 1
ATOM 794 C C . TRP A 1 108 ? 17.526 -9.108 -16.668 1.00 93.94 108 TRP A C 1
ATOM 796 O O . TRP A 1 108 ? 18.264 -9.464 -15.763 1.00 93.94 108 TRP A O 1
ATOM 806 N N . ALA A 1 109 ? 16.709 -8.056 -16.551 1.00 94.19 109 ALA A N 1
ATOM 807 C CA . ALA A 1 109 ? 16.748 -7.132 -15.413 1.00 94.19 109 ALA A CA 1
ATOM 808 C C . ALA A 1 109 ? 16.496 -7.844 -14.076 1.00 94.19 109 ALA A C 1
ATOM 810 O O . ALA A 1 109 ? 17.108 -7.533 -13.055 1.00 94.19 109 ALA A O 1
ATOM 811 N N . LEU A 1 110 ? 15.606 -8.837 -14.094 1.00 93.12 110 LEU A N 1
ATOM 812 C CA . LEU A 1 110 ? 15.418 -9.768 -12.996 1.00 93.12 110 LEU A CA 1
ATOM 813 C C . LEU A 1 110 ? 16.728 -10.550 -12.757 1.00 93.12 110 LEU A C 1
ATOM 815 O O . LEU A 1 110 ? 17.369 -10.339 -11.742 1.00 93.12 110 LEU A O 1
ATOM 819 N N . ARG A 1 111 ? 17.236 -11.361 -13.687 1.00 91.06 111 ARG A N 1
ATOM 820 C CA . ARG A 1 111 ? 18.486 -12.123 -13.452 1.00 91.06 111 ARG A CA 1
ATOM 821 C C . ARG A 1 111 ? 19.664 -11.287 -12.945 1.00 91.06 111 ARG A C 1
ATOM 823 O O . ARG A 1 111 ? 20.372 -11.750 -12.060 1.00 91.06 111 ARG A O 1
ATOM 830 N N . THR A 1 112 ? 19.859 -10.082 -13.466 1.00 89.12 112 THR A N 1
ATOM 831 C CA . THR A 1 112 ? 20.970 -9.213 -13.062 1.00 89.12 112 THR A CA 1
ATOM 832 C C . THR A 1 112 ? 20.800 -8.677 -11.634 1.00 89.12 112 THR A C 1
ATOM 834 O O . THR A 1 112 ? 21.790 -8.381 -10.976 1.00 89.12 112 THR A O 1
ATOM 837 N N . SER A 1 113 ? 19.568 -8.592 -11.121 1.00 87.69 113 SER A N 1
ATOM 838 C CA . SER A 1 113 ? 19.298 -8.182 -9.733 1.00 87.69 113 SER A CA 1
ATOM 839 C C . SER A 1 113 ? 19.453 -9.315 -8.710 1.00 87.69 113 SER A C 1
ATOM 841 O O . SER A 1 113 ? 19.371 -9.054 -7.511 1.00 87.69 113 SER A O 1
ATOM 843 N N . ASP A 1 114 ? 19.623 -10.566 -9.147 1.00 84.06 114 ASP A N 1
ATOM 844 C CA . ASP A 1 114 ? 19.742 -11.713 -8.242 1.00 84.06 114 ASP A CA 1
ATOM 845 C C . ASP A 1 114 ? 21.022 -11.615 -7.404 1.00 84.06 114 ASP A C 1
ATOM 847 O O . ASP A 1 114 ? 22.112 -11.382 -7.924 1.00 84.06 114 ASP A O 1
ATOM 851 N N . GLY A 1 115 ? 20.892 -11.780 -6.088 1.00 74.50 115 GLY A N 1
ATOM 852 C CA . GLY A 1 115 ? 22.015 -11.659 -5.155 1.00 74.50 115 GLY A CA 1
ATOM 853 C C . GLY A 1 115 ? 22.527 -10.231 -4.909 1.00 74.50 115 GLY A C 1
ATOM 854 O O . GLY A 1 115 ? 23.534 -10.080 -4.217 1.00 74.50 115 GLY A O 1
ATOM 855 N N . TYR A 1 116 ? 21.862 -9.190 -5.427 1.00 74.50 116 TYR A N 1
ATOM 856 C CA . TYR A 1 116 ? 22.165 -7.792 -5.090 1.00 74.50 116 TYR A CA 1
ATOM 857 C C . TYR A 1 116 ? 21.702 -7.450 -3.665 1.00 74.50 116 TYR A C 1
ATOM 859 O O . TYR A 1 116 ? 20.591 -7.810 -3.288 1.00 74.50 116 TYR A O 1
ATOM 867 N N . ASP A 1 117 ? 22.508 -6.720 -2.882 1.00 67.62 117 ASP A N 1
ATOM 868 C CA . ASP A 1 117 ? 22.135 -6.297 -1.522 1.00 67.62 117 ASP A CA 1
ATOM 869 C C . ASP A 1 117 ? 21.023 -5.234 -1.558 1.00 67.62 117 ASP A C 1
ATOM 871 O O . ASP A 1 117 ? 21.127 -4.192 -2.199 1.00 67.62 117 ASP A O 1
ATOM 875 N N . HIS A 1 118 ? 19.926 -5.494 -0.856 1.00 66.31 118 HIS A N 1
ATOM 876 C CA . HIS A 1 118 ? 18.637 -4.817 -1.020 1.00 66.31 118 HIS A CA 1
ATOM 877 C C . HIS A 1 118 ? 18.563 -3.429 -0.355 1.00 66.31 118 HIS A C 1
ATOM 879 O O . HIS A 1 118 ? 17.467 -2.901 -0.135 1.00 66.31 118 HIS A O 1
ATOM 885 N N . TYR A 1 119 ? 19.702 -2.842 0.021 1.00 70.19 119 TYR A N 1
ATOM 886 C CA . TYR A 1 119 ? 19.755 -1.700 0.933 1.00 70.19 119 TYR A CA 1
ATOM 887 C C . TYR A 1 119 ? 18.953 -0.483 0.446 1.00 70.19 119 TYR A C 1
ATOM 889 O O . TYR A 1 119 ? 18.315 0.191 1.249 1.00 70.19 119 TYR A O 1
ATOM 897 N N . ASP A 1 120 ? 18.941 -0.203 -0.856 1.00 75.00 120 ASP A N 1
ATOM 898 C CA . ASP A 1 120 ? 18.316 0.992 -1.442 1.00 75.00 120 ASP A CA 1
ATOM 899 C C . ASP A 1 120 ? 17.184 0.691 -2.432 1.00 75.00 120 ASP A C 1
ATOM 901 O O . ASP A 1 120 ? 16.450 1.601 -2.808 1.00 75.00 120 ASP A O 1
ATOM 905 N N . GLY A 1 121 ? 17.008 -0.571 -2.830 1.00 80.31 121 GLY A N 1
ATOM 906 C CA . GLY A 1 121 ? 16.046 -0.984 -3.849 1.00 80.31 121 GLY A CA 1
ATOM 907 C C . GLY A 1 121 ? 16.449 -0.661 -5.298 1.00 80.31 121 GLY A C 1
ATOM 908 O O . GLY A 1 121 ? 15.665 -0.927 -6.212 1.00 80.31 121 GLY A O 1
ATOM 909 N N . GLY A 1 122 ? 17.652 -0.125 -5.527 1.00 84.12 122 GLY A N 1
ATOM 910 C CA . GLY A 1 122 ? 18.170 0.348 -6.811 1.00 84.12 122 GLY A CA 1
ATOM 911 C C . GLY A 1 122 ? 18.089 -0.693 -7.926 1.00 84.12 122 GLY A C 1
ATOM 912 O O . GLY A 1 122 ? 17.542 -0.411 -8.998 1.00 84.12 122 GLY A O 1
ATOM 913 N N . GLY A 1 123 ? 18.541 -1.921 -7.644 1.00 86.75 123 GLY A N 1
ATOM 914 C CA . GLY A 1 123 ? 18.479 -3.048 -8.581 1.00 86.75 123 GLY A CA 1
ATOM 915 C C . GLY A 1 123 ? 17.054 -3.366 -9.050 1.00 86.75 123 GLY A C 1
ATOM 916 O O . GLY A 1 123 ? 16.820 -3.631 -10.225 1.00 86.75 123 GLY A O 1
ATOM 917 N N . TYR A 1 124 ? 16.051 -3.204 -8.188 1.00 90.56 124 TYR A N 1
ATOM 918 C CA . TYR A 1 124 ? 14.679 -3.618 -8.488 1.00 90.56 124 TYR A CA 1
ATOM 919 C C . TYR A 1 124 ? 13.874 -2.623 -9.327 1.00 90.56 124 TYR A C 1
ATOM 921 O O . TYR A 1 124 ? 12.803 -2.984 -9.828 1.00 90.56 124 TYR A O 1
ATOM 929 N N . HIS A 1 125 ? 14.348 -1.385 -9.496 1.00 91.69 125 HIS A N 1
ATOM 930 C CA . HIS A 1 125 ? 13.584 -0.341 -10.182 1.00 91.69 125 HIS A CA 1
ATOM 931 C C . HIS A 1 125 ? 13.337 -0.653 -11.657 1.00 91.69 125 HIS A C 1
ATOM 933 O O . HIS A 1 125 ? 12.203 -0.514 -12.118 1.00 91.69 125 HIS A O 1
ATOM 939 N N . LEU A 1 126 ? 14.366 -1.084 -12.394 1.00 93.94 126 LEU A N 1
ATOM 940 C CA . LEU A 1 126 ? 14.232 -1.345 -13.829 1.00 93.94 126 LEU A CA 1
ATOM 941 C C . LEU A 1 126 ? 13.207 -2.454 -14.084 1.00 93.94 126 LEU A C 1
ATOM 943 O O . LEU A 1 126 ? 12.245 -2.238 -14.817 1.00 93.94 126 LEU A O 1
ATOM 947 N N . ALA A 1 127 ? 13.372 -3.606 -13.428 1.00 95.12 127 ALA A N 1
ATOM 948 C CA . ALA A 1 127 ? 12.458 -4.734 -13.567 1.00 95.12 127 ALA A CA 1
ATOM 949 C C . ALA A 1 127 ? 11.018 -4.362 -13.172 1.00 95.12 127 ALA A C 1
ATOM 951 O O . ALA A 1 127 ? 10.087 -4.699 -13.898 1.00 95.12 127 ALA A O 1
ATOM 952 N N . GLY A 1 128 ? 10.823 -3.592 -12.095 1.00 94.56 128 GLY A N 1
ATOM 953 C CA . GLY A 1 128 ? 9.496 -3.113 -11.698 1.00 94.56 128 GLY A CA 1
ATOM 954 C C . GLY A 1 128 ? 8.842 -2.221 -12.759 1.00 94.56 128 GLY A C 1
ATOM 955 O O . GLY A 1 128 ? 7.664 -2.391 -13.072 1.00 94.56 128 GLY A O 1
ATOM 956 N N . HIS A 1 129 ? 9.596 -1.292 -13.352 1.00 95.19 129 HIS A N 1
ATOM 957 C CA . HIS A 1 129 ? 9.078 -0.420 -14.404 1.00 95.19 129 HIS A CA 1
ATOM 958 C C . HIS A 1 129 ? 8.800 -1.167 -15.721 1.00 95.19 129 HIS A C 1
ATOM 960 O O . HIS A 1 129 ? 7.769 -0.912 -16.344 1.00 95.19 129 HIS A O 1
ATOM 966 N N . ILE A 1 130 ? 9.657 -2.117 -16.118 1.00 96.25 130 ILE A N 1
ATOM 967 C CA . ILE A 1 130 ? 9.399 -2.997 -17.269 1.00 96.25 130 ILE A CA 1
ATOM 968 C C . ILE A 1 130 ? 8.141 -3.836 -17.016 1.00 96.25 130 ILE A C 1
ATOM 970 O O . ILE A 1 130 ? 7.253 -3.902 -17.858 1.00 96.25 130 ILE A O 1
ATOM 974 N N . ALA A 1 131 ? 8.013 -4.446 -15.838 1.00 95.12 131 ALA A N 1
ATOM 975 C CA . ALA A 1 131 ? 6.877 -5.309 -15.531 1.00 95.12 131 ALA A CA 1
ATOM 976 C C . ALA A 1 131 ? 5.532 -4.561 -15.612 1.00 95.12 131 ALA A C 1
ATOM 978 O O . ALA A 1 131 ? 4.527 -5.134 -16.025 1.00 95.12 131 ALA A O 1
ATOM 979 N N . VAL A 1 132 ? 5.496 -3.271 -15.261 1.00 93.38 132 VAL A N 1
ATOM 980 C CA . VAL A 1 132 ? 4.288 -2.442 -15.403 1.00 93.38 132 VAL A CA 1
ATOM 981 C C . VAL A 1 132 ? 4.028 -2.018 -16.852 1.00 93.38 132 VAL A C 1
ATOM 983 O O . VAL A 1 132 ? 2.872 -1.775 -17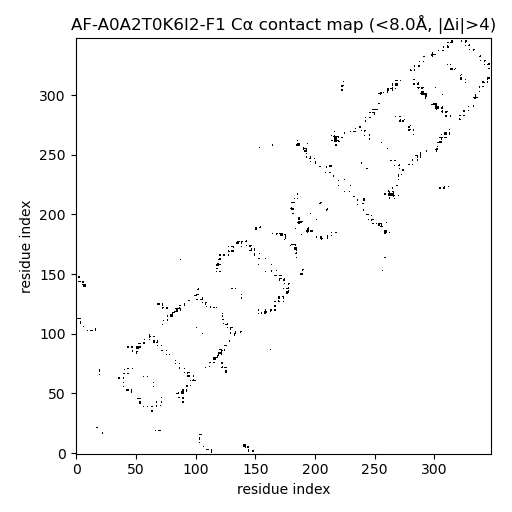.192 1.00 93.38 132 VAL A O 1
ATOM 986 N N . SER A 1 133 ? 5.039 -1.934 -17.721 1.00 93.12 133 SER A N 1
ATOM 987 C CA . SER A 1 133 ? 4.841 -1.544 -19.126 1.00 93.12 133 SER A CA 1
ATOM 988 C C . SER A 1 133 ? 4.363 -2.703 -20.008 1.00 93.12 133 SER A C 1
ATOM 990 O O . SER A 1 133 ? 3.590 -2.475 -20.939 1.00 93.12 133 SER A O 1
ATOM 992 N N . LEU A 1 134 ? 4.742 -3.942 -19.682 1.00 93.56 134 LEU A N 1
ATOM 993 C CA . LEU A 1 134 ? 4.327 -5.139 -20.416 1.00 93.56 134 LEU A CA 1
ATOM 994 C C . LEU A 1 134 ? 2.815 -5.404 -20.317 1.00 93.56 134 LEU A C 1
ATOM 996 O O . LEU A 1 134 ? 2.147 -5.072 -19.331 1.00 93.56 134 LEU A O 1
ATOM 1000 N N . ASN A 1 135 ? 2.247 -6.012 -21.358 1.00 91.56 135 ASN A N 1
ATOM 1001 C CA . ASN A 1 135 ? 0.855 -6.455 -21.363 1.00 91.56 135 ASN A CA 1
ATOM 1002 C C . ASN A 1 135 ? 0.666 -7.794 -20.604 1.00 91.56 135 ASN A C 1
ATOM 1004 O O . ASN A 1 135 ? 1.643 -8.484 -20.316 1.00 91.56 135 ASN A O 1
ATOM 1008 N N . PRO A 1 136 ? -0.573 -8.204 -20.255 1.00 90.31 136 PRO A N 1
ATOM 1009 C CA . PRO A 1 136 ? -0.794 -9.434 -19.486 1.00 90.31 136 PRO A CA 1
ATOM 1010 C C . PRO A 1 136 ? -0.244 -10.712 -20.142 1.00 90.31 136 PRO A C 1
ATOM 1012 O O . PRO A 1 136 ? 0.287 -11.570 -19.439 1.00 90.31 136 PRO A O 1
ATOM 1015 N N . ALA A 1 137 ? -0.312 -10.833 -21.473 1.00 90.88 137 ALA A N 1
ATOM 1016 C CA . ALA A 1 137 ? 0.258 -11.976 -22.191 1.00 90.88 137 ALA A CA 1
ATOM 1017 C C . ALA A 1 137 ? 1.795 -11.970 -22.110 1.00 90.88 137 ALA A C 1
ATOM 1019 O O . ALA A 1 137 ? 2.429 -13.006 -21.914 1.00 90.88 137 ALA A O 1
ATOM 1020 N N . GLU A 1 138 ? 2.408 -10.788 -22.153 1.00 93.00 138 GLU A N 1
ATOM 1021 C CA . GLU A 1 138 ? 3.847 -10.610 -21.945 1.00 93.00 138 GLU A CA 1
ATOM 1022 C C . GLU A 1 138 ? 4.294 -10.857 -20.495 1.00 93.00 138 GLU A C 1
ATOM 1024 O O . GLU A 1 138 ? 5.462 -11.136 -20.249 1.00 93.00 138 GLU A O 1
ATOM 1029 N N . LEU A 1 139 ? 3.382 -10.835 -19.525 1.00 92.56 139 LEU A N 1
ATOM 1030 C CA . LEU A 1 139 ? 3.683 -11.161 -18.128 1.00 92.56 139 LEU A CA 1
ATOM 1031 C C . LEU A 1 139 ? 3.425 -12.629 -17.769 1.00 92.56 139 LEU A C 1
ATOM 1033 O O . LEU A 1 139 ? 3.800 -13.071 -16.680 1.00 92.56 139 LEU A O 1
ATOM 1037 N N . GLN A 1 140 ? 2.812 -13.408 -18.665 1.00 90.38 140 GLN A N 1
ATOM 1038 C CA . GLN A 1 140 ? 2.490 -14.813 -18.412 1.00 90.38 140 GLN A CA 1
ATOM 1039 C C . GLN A 1 140 ? 3.740 -15.591 -17.972 1.00 90.38 140 GLN A C 1
ATOM 1041 O O . GLN A 1 140 ? 4.753 -15.564 -18.660 1.00 90.38 140 GLN A O 1
ATOM 1046 N N . GLY A 1 141 ? 3.688 -16.278 -16.830 1.00 89.19 141 GLY A N 1
ATOM 1047 C CA . GLY A 1 141 ? 4.823 -17.038 -16.285 1.00 89.19 141 GLY A CA 1
ATOM 1048 C C . GLY A 1 141 ? 5.782 -16.246 -15.383 1.00 89.19 141 GLY A C 1
ATOM 1049 O O . GLY A 1 141 ? 6.511 -16.865 -14.621 1.00 89.19 141 GLY A O 1
ATOM 1050 N N . PHE A 1 142 ? 5.741 -14.907 -15.368 1.00 92.00 142 PHE A N 1
ATOM 1051 C CA . PHE A 1 142 ? 6.569 -14.097 -14.455 1.00 92.00 142 PHE A CA 1
ATOM 1052 C C . PHE A 1 142 ? 5.968 -13.924 -13.052 1.00 92.00 142 PHE A C 1
ATOM 1054 O O . PHE A 1 142 ? 6.667 -13.487 -12.141 1.00 92.00 142 PHE A O 1
ATOM 1061 N N . GLY A 1 143 ? 4.689 -14.261 -12.855 1.00 89.19 143 GLY A N 1
ATOM 1062 C CA . GLY A 1 143 ? 3.969 -14.049 -11.592 1.00 89.19 143 GLY A CA 1
ATOM 1063 C C . GLY A 1 143 ? 4.713 -14.545 -10.340 1.00 89.19 143 GLY A C 1
ATOM 1064 O O . GLY A 1 143 ? 4.892 -13.752 -9.415 1.00 89.19 143 GLY A O 1
ATOM 1065 N N . PRO A 1 144 ? 5.187 -15.807 -10.296 1.00 88.38 144 PRO A N 1
ATOM 1066 C CA . PRO A 1 144 ? 5.952 -16.322 -9.159 1.00 88.38 144 PRO A CA 1
ATOM 1067 C C . PRO A 1 144 ? 7.252 -15.552 -8.884 1.00 88.38 144 PRO A C 1
ATOM 1069 O O . PRO A 1 144 ? 7.518 -15.219 -7.733 1.00 88.38 144 PRO A O 1
ATOM 1072 N N . ALA A 1 145 ? 8.027 -15.215 -9.921 1.00 91.00 145 ALA A N 1
ATOM 1073 C CA . ALA A 1 145 ? 9.284 -14.479 -9.772 1.00 91.00 145 ALA A CA 1
ATOM 1074 C C . ALA A 1 145 ? 9.058 -13.037 -9.291 1.00 91.00 145 ALA A C 1
ATOM 1076 O O . ALA A 1 145 ? 9.675 -12.606 -8.321 1.00 91.00 145 ALA A O 1
ATOM 1077 N N . LEU A 1 146 ? 8.119 -12.308 -9.907 1.00 91.94 146 LEU A N 1
ATOM 1078 C CA . LEU A 1 146 ? 7.768 -10.943 -9.494 1.00 91.94 146 LEU A CA 1
ATOM 1079 C C . LEU A 1 146 ? 7.272 -10.897 -8.046 1.00 91.94 146 LEU A C 1
ATOM 1081 O O . LEU A 1 146 ? 7.550 -9.944 -7.323 1.00 91.94 146 LEU A O 1
ATOM 1085 N N . ARG A 1 147 ? 6.541 -11.931 -7.621 1.00 88.06 147 ARG A N 1
ATOM 1086 C CA . ARG A 1 147 ? 6.067 -12.065 -6.246 1.00 88.06 147 ARG A CA 1
ATOM 1087 C C . ARG A 1 147 ? 7.199 -12.341 -5.267 1.00 88.06 147 ARG A C 1
ATOM 1089 O O . ARG A 1 147 ? 7.233 -11.703 -4.226 1.00 88.06 147 ARG A O 1
ATOM 1096 N N . ALA A 1 148 ? 8.125 -13.230 -5.613 1.00 87.88 148 ALA A N 1
ATOM 1097 C CA . ALA A 1 148 ? 9.285 -13.498 -4.772 1.00 87.88 148 ALA A CA 1
ATOM 1098 C C . ALA A 1 148 ? 10.151 -12.240 -4.582 1.00 87.88 148 ALA A C 1
ATOM 1100 O O . ALA A 1 148 ? 10.554 -11.957 -3.461 1.00 87.88 148 ALA A O 1
ATOM 1101 N N . VAL A 1 149 ? 10.346 -11.440 -5.640 1.00 89.75 149 VAL A N 1
ATOM 1102 C CA . VAL A 1 149 ? 11.026 -10.135 -5.544 1.00 89.75 149 VAL A CA 1
ATOM 1103 C C . VAL A 1 149 ? 10.251 -9.162 -4.651 1.00 89.75 149 VAL A C 1
ATOM 1105 O O . VAL A 1 149 ? 10.843 -8.495 -3.807 1.00 89.75 149 VAL A O 1
ATOM 1108 N N . LEU A 1 150 ? 8.923 -9.085 -4.811 1.00 88.50 150 LEU A N 1
ATOM 1109 C CA . LEU A 1 150 ? 8.066 -8.253 -3.961 1.00 88.50 150 LEU A CA 1
ATOM 1110 C C . LEU A 1 150 ? 8.206 -8.615 -2.478 1.00 88.50 150 LEU A C 1
ATOM 1112 O O . LEU A 1 150 ? 8.388 -7.722 -1.652 1.00 88.50 150 LEU A O 1
ATOM 1116 N N . ASP A 1 151 ? 8.130 -9.903 -2.154 1.00 85.31 151 ASP A N 1
ATOM 1117 C CA . ASP A 1 151 ? 8.252 -10.401 -0.785 1.00 85.31 151 ASP A CA 1
ATOM 1118 C C . ASP A 1 151 ? 9.666 -10.112 -0.222 1.00 85.31 151 ASP A C 1
ATOM 1120 O O . ASP A 1 151 ? 9.791 -9.624 0.903 1.00 85.31 151 ASP A O 1
ATOM 1124 N N . GLU A 1 152 ? 10.720 -10.288 -1.031 1.00 84.88 152 GLU A N 1
ATOM 1125 C CA . GLU A 1 152 ? 12.123 -10.030 -0.662 1.00 84.88 152 GLU A CA 1
ATOM 1126 C C . GLU A 1 152 ? 12.371 -8.577 -0.212 1.00 84.88 152 GLU A C 1
ATOM 1128 O O . GLU A 1 152 ? 12.883 -8.346 0.887 1.00 84.88 152 GLU A O 1
ATOM 1133 N N . PHE A 1 153 ? 11.975 -7.566 -1.000 1.00 82.88 153 PHE A N 1
ATOM 1134 C CA . PHE A 1 153 ? 12.238 -6.171 -0.605 1.00 82.88 153 PHE A CA 1
ATOM 1135 C C . PHE A 1 153 ? 11.228 -5.617 0.412 1.00 82.88 153 PHE A C 1
ATOM 1137 O O . PHE A 1 153 ? 11.524 -4.635 1.099 1.00 82.88 153 PHE A O 1
ATOM 1144 N N . ILE A 1 154 ? 10.022 -6.190 0.523 1.00 81.25 154 ILE A N 1
ATOM 1145 C CA . ILE A 1 154 ? 9.043 -5.769 1.539 1.00 81.25 154 ILE A CA 1
ATOM 1146 C C . ILE A 1 154 ? 9.571 -6.057 2.943 1.00 81.25 154 ILE A C 1
ATOM 1148 O O . ILE A 1 154 ? 9.473 -5.185 3.823 1.00 81.25 154 ILE A O 1
ATOM 1152 N N . ASP A 1 155 ? 10.175 -7.232 3.110 1.00 76.31 155 ASP A N 1
ATOM 1153 C CA . ASP A 1 155 ? 10.748 -7.700 4.370 1.00 76.31 155 ASP A CA 1
ATOM 1154 C C . ASP A 1 155 ? 12.111 -7.047 4.662 1.00 76.31 155 ASP A C 1
ATOM 1156 O O . ASP A 1 155 ? 12.591 -7.053 5.801 1.00 76.31 155 ASP A O 1
ATOM 1160 N N . CYS A 1 156 ? 12.708 -6.386 3.666 1.00 80.88 156 CYS A N 1
ATOM 1161 C CA . CYS A 1 156 ? 13.944 -5.643 3.833 1.00 80.88 156 CYS A CA 1
ATOM 1162 C C . CYS A 1 156 ? 13.729 -4.351 4.641 1.00 80.88 156 CYS A C 1
ATOM 1164 O O . CYS A 1 156 ? 13.164 -3.349 4.189 1.00 80.88 156 CYS A O 1
ATOM 1166 N N . TRP A 1 157 ? 14.181 -4.362 5.895 1.00 74.75 157 TRP A N 1
ATOM 1167 C CA . TRP A 1 157 ? 14.033 -3.225 6.802 1.00 74.75 157 TRP A CA 1
ATOM 1168 C C . TRP A 1 157 ? 14.960 -2.050 6.457 1.00 74.75 157 TRP A C 1
ATOM 1170 O O . TRP A 1 157 ? 14.613 -0.916 6.799 1.00 74.75 157 TRP A O 1
ATOM 1180 N N . SER A 1 158 ? 16.098 -2.306 5.797 1.00 77.94 158 SER A N 1
ATOM 1181 C CA . SER A 1 158 ? 17.086 -1.285 5.423 1.00 77.94 158 SER A CA 1
ATOM 1182 C C . SER A 1 158 ? 16.625 -0.425 4.248 1.00 77.94 158 SER A C 1
ATOM 1184 O O . SER A 1 158 ? 16.949 0.762 4.218 1.00 77.94 158 SER A O 1
ATOM 1186 N N . THR A 1 159 ? 15.777 -0.954 3.359 1.00 83.00 159 THR A N 1
ATOM 1187 C CA . THR A 1 159 ? 15.234 -0.176 2.244 1.00 83.00 159 THR A CA 1
ATOM 1188 C C . THR A 1 159 ? 14.383 1.001 2.746 1.00 83.00 159 THR A C 1
ATOM 1190 O O . THR A 1 159 ? 13.411 0.807 3.506 1.00 83.00 159 THR A O 1
ATOM 1193 N N . PRO A 1 160 ? 14.666 2.243 2.301 1.00 84.75 160 PRO A N 1
ATOM 1194 C CA . PRO A 1 160 ? 13.884 3.406 2.686 1.00 84.75 160 PRO A CA 1
ATOM 1195 C C . PRO A 1 160 ? 12.394 3.210 2.400 1.00 84.75 160 PRO A C 1
ATOM 1197 O O . PRO A 1 160 ? 11.980 2.729 1.345 1.00 84.75 160 PRO A O 1
ATOM 1200 N N . ARG A 1 161 ? 11.549 3.619 3.352 1.00 83.06 161 ARG A N 1
ATOM 1201 C CA . ARG A 1 161 ? 10.093 3.396 3.300 1.00 83.06 161 ARG A CA 1
ATOM 1202 C C . ARG A 1 161 ? 9.446 3.891 2.001 1.00 83.06 161 ARG A C 1
ATOM 1204 O O . ARG A 1 161 ? 8.539 3.248 1.477 1.00 83.06 161 ARG A O 1
ATOM 1211 N N . HIS A 1 162 ? 9.881 5.049 1.509 1.00 83.31 162 HIS A N 1
ATOM 1212 C CA . HIS A 1 162 ? 9.331 5.648 0.296 1.00 83.31 162 HIS A CA 1
ATOM 1213 C C . HIS A 1 162 ? 9.692 4.835 -0.961 1.00 83.31 162 HIS A C 1
ATOM 1215 O O . HIS A 1 162 ? 8.833 4.670 -1.824 1.00 83.31 162 HIS A O 1
ATOM 1221 N N . ILE A 1 163 ? 10.894 4.249 -1.010 1.00 85.50 163 ILE A N 1
ATOM 1222 C CA . ILE A 1 163 ? 11.320 3.343 -2.082 1.00 85.50 163 ILE A CA 1
ATOM 1223 C C . ILE A 1 163 ? 10.548 2.032 -2.032 1.00 85.50 163 ILE A C 1
ATOM 1225 O O . ILE A 1 163 ? 9.956 1.640 -3.035 1.00 85.50 163 ILE A O 1
ATOM 1229 N N . ARG A 1 164 ? 10.440 1.402 -0.854 1.00 86.56 164 ARG A N 1
ATOM 1230 C CA . ARG A 1 164 ? 9.622 0.188 -0.694 1.00 86.56 164 ARG A CA 1
ATOM 1231 C C . ARG A 1 164 ? 8.187 0.401 -1.148 1.00 86.56 164 ARG A C 1
ATOM 1233 O O . ARG A 1 164 ? 7.628 -0.465 -1.804 1.00 86.56 164 ARG A O 1
ATOM 1240 N N . ARG A 1 165 ? 7.590 1.558 -0.842 1.00 85.56 165 ARG A N 1
ATOM 1241 C CA . ARG A 1 165 ? 6.247 1.907 -1.329 1.00 85.56 165 ARG A CA 1
ATOM 1242 C C . ARG A 1 165 ? 6.206 1.996 -2.855 1.00 85.56 165 ARG A C 1
ATOM 1244 O O . ARG A 1 165 ? 5.288 1.455 -3.459 1.00 85.56 165 ARG A O 1
ATOM 1251 N N . GLN A 1 166 ? 7.165 2.686 -3.468 1.00 88.25 166 GLN A N 1
ATOM 1252 C CA . GLN A 1 166 ? 7.232 2.828 -4.923 1.00 88.25 166 GLN A CA 1
ATOM 1253 C C . GLN A 1 166 ? 7.388 1.466 -5.613 1.00 88.25 166 GLN A C 1
ATOM 1255 O O . GLN A 1 166 ? 6.619 1.156 -6.521 1.00 88.25 166 GLN A O 1
ATOM 1260 N N . LEU A 1 167 ? 8.336 0.642 -5.161 1.00 90.31 167 LEU A N 1
ATOM 1261 C CA . LEU A 1 167 ? 8.559 -0.699 -5.697 1.00 90.31 167 LEU A CA 1
ATOM 1262 C C . LEU A 1 167 ? 7.349 -1.603 -5.458 1.00 90.31 167 LEU A C 1
ATOM 1264 O O . LEU A 1 167 ? 6.914 -2.274 -6.390 1.00 90.31 167 LEU A O 1
ATOM 1268 N N . ALA A 1 168 ? 6.746 -1.569 -4.263 1.00 89.44 168 ALA A N 1
ATOM 1269 C CA . ALA A 1 168 ? 5.537 -2.335 -3.973 1.00 89.44 168 ALA A CA 1
ATOM 1270 C C . ALA A 1 168 ? 4.451 -2.024 -5.002 1.00 89.44 168 ALA A C 1
ATOM 1272 O O . ALA A 1 168 ? 3.923 -2.949 -5.606 1.00 89.44 168 ALA A O 1
ATOM 1273 N N . VAL A 1 169 ? 4.187 -0.741 -5.279 1.00 89.06 169 VAL A N 1
ATOM 1274 C CA . VAL A 1 169 ? 3.205 -0.324 -6.292 1.00 89.06 169 VAL A CA 1
ATOM 1275 C C . VAL A 1 169 ? 3.551 -0.871 -7.677 1.00 89.06 169 VAL A C 1
ATOM 1277 O O . VAL A 1 169 ? 2.659 -1.395 -8.344 1.00 89.06 169 VAL A O 1
ATOM 1280 N N . LEU A 1 170 ? 4.813 -0.780 -8.112 1.00 92.12 170 LEU A N 1
ATOM 1281 C CA . LEU A 1 170 ? 5.241 -1.276 -9.425 1.00 92.12 170 LEU A CA 1
ATOM 1282 C C . LEU A 1 170 ? 5.005 -2.790 -9.552 1.00 92.12 170 LEU A C 1
ATOM 1284 O O . LEU A 1 170 ? 4.226 -3.237 -10.395 1.00 92.12 170 LEU A O 1
ATOM 1288 N N . TYR A 1 171 ? 5.611 -3.579 -8.666 1.00 92.38 171 TYR A N 1
ATOM 1289 C CA . TYR A 1 171 ? 5.510 -5.037 -8.708 1.00 92.38 171 TYR A CA 1
ATOM 1290 C C . TYR A 1 171 ? 4.084 -5.518 -8.442 1.00 92.38 171 TYR A C 1
ATOM 1292 O O . TYR A 1 171 ? 3.572 -6.357 -9.177 1.00 92.38 171 TYR A O 1
ATOM 1300 N N . GLY A 1 172 ? 3.395 -4.956 -7.448 1.00 89.19 172 GLY A N 1
ATOM 1301 C CA . GLY A 1 172 ? 2.017 -5.321 -7.134 1.00 89.19 172 GLY A CA 1
ATOM 1302 C C . GLY A 1 172 ? 1.049 -5.035 -8.284 1.00 89.19 172 GLY A C 1
ATOM 1303 O O . GLY A 1 172 ? 0.162 -5.849 -8.541 1.00 89.19 172 GLY A O 1
ATOM 1304 N N . THR A 1 173 ? 1.251 -3.940 -9.027 1.00 87.81 173 THR A N 1
ATOM 1305 C CA . THR A 1 173 ? 0.475 -3.642 -10.243 1.00 87.81 173 THR A CA 1
ATOM 1306 C C . THR A 1 173 ? 0.742 -4.673 -11.337 1.00 87.81 173 THR A C 1
ATOM 1308 O O . THR A 1 173 ? -0.204 -5.197 -11.925 1.00 87.81 173 THR A O 1
ATOM 1311 N N . ALA A 1 174 ? 2.011 -4.999 -11.597 1.00 91.00 174 ALA A N 1
ATOM 1312 C CA . ALA A 1 174 ? 2.377 -5.988 -12.607 1.00 91.00 174 ALA A CA 1
ATOM 1313 C C . ALA A 1 174 ? 1.839 -7.389 -12.270 1.00 91.00 174 ALA A C 1
ATOM 1315 O O . ALA A 1 174 ? 1.220 -8.035 -13.114 1.00 91.00 174 ALA A O 1
ATOM 1316 N N . ILE A 1 175 ? 1.988 -7.840 -11.020 1.00 88.00 175 ILE A N 1
ATOM 1317 C CA . ILE A 1 175 ? 1.471 -9.143 -10.580 1.00 88.00 175 ILE A CA 1
ATOM 1318 C C . ILE A 1 175 ? -0.061 -9.164 -10.646 1.00 88.00 175 ILE A C 1
ATOM 1320 O O . ILE A 1 175 ? -0.627 -10.146 -11.119 1.00 88.00 175 ILE A O 1
ATOM 1324 N N . GLY A 1 176 ? -0.739 -8.084 -10.238 1.00 81.25 176 GLY A N 1
ATOM 1325 C CA . GLY A 1 176 ? -2.197 -7.975 -10.350 1.00 81.25 176 GLY A CA 1
ATOM 1326 C C . GLY A 1 176 ? -2.689 -8.106 -11.795 1.00 81.25 176 GLY A C 1
ATOM 1327 O O . GLY A 1 176 ? -3.684 -8.780 -12.051 1.00 81.25 176 GLY A O 1
ATOM 1328 N N . ARG A 1 177 ? -1.954 -7.542 -12.764 1.00 81.62 177 ARG A N 1
ATOM 1329 C CA . ARG A 1 177 ? -2.238 -7.714 -14.200 1.00 81.62 177 ARG A CA 1
ATOM 1330 C C . ARG A 1 177 ? -1.941 -9.127 -14.708 1.00 81.62 177 ARG A C 1
ATOM 1332 O O . ARG A 1 177 ? -2.630 -9.584 -15.613 1.00 81.62 177 ARG A O 1
ATOM 1339 N N . ALA A 1 178 ? -0.933 -9.798 -14.151 1.00 82.06 178 ALA A N 1
ATOM 1340 C CA . ALA A 1 178 ? -0.517 -11.137 -14.566 1.00 82.06 178 ALA A CA 1
ATOM 1341 C C . ALA A 1 178 ? -1.402 -12.262 -13.997 1.00 82.06 178 ALA A C 1
ATOM 1343 O O . ALA A 1 178 ? -1.618 -13.266 -14.669 1.00 82.06 178 ALA A O 1
ATOM 1344 N N . ALA A 1 179 ? -1.878 -12.118 -12.756 1.00 73.00 179 ALA A N 1
ATOM 1345 C CA . ALA A 1 179 ? -2.526 -13.189 -11.992 1.00 73.00 179 ALA A CA 1
ATOM 1346 C C . ALA A 1 179 ? -3.992 -12.913 -11.616 1.00 73.00 179 ALA A C 1
ATOM 1348 O O . ALA A 1 179 ? -4.659 -13.816 -11.115 1.00 73.00 179 ALA A O 1
ATOM 1349 N N . GLY A 1 180 ? -4.498 -11.699 -11.844 1.00 62.97 180 GLY A N 1
ATOM 1350 C CA . GLY A 1 180 ? -5.828 -11.293 -11.396 1.00 62.97 180 GLY A CA 1
ATOM 1351 C C . GLY A 1 180 ? -5.798 -10.332 -10.201 1.00 62.97 180 GLY A C 1
ATOM 1352 O O . GLY A 1 180 ? -4.982 -10.429 -9.284 1.00 62.97 180 GLY A O 1
ATOM 1353 N N . CYS A 1 181 ? -6.711 -9.374 -10.311 1.00 63.22 181 CYS A N 1
ATOM 1354 C CA . CYS A 1 181 ? -6.974 -8.089 -9.663 1.00 63.22 181 CYS A CA 1
ATOM 1355 C C . CYS A 1 181 ? -6.902 -7.902 -8.131 1.00 63.22 181 CYS A C 1
ATOM 1357 O O . CYS A 1 181 ? -7.697 -7.131 -7.600 1.00 63.22 181 CYS A O 1
ATOM 1359 N N . LEU A 1 182 ? -5.911 -8.415 -7.406 1.00 68.44 182 LEU A N 1
ATOM 1360 C CA . LEU A 1 182 ? -5.723 -7.991 -6.009 1.00 68.44 182 LEU A CA 1
ATOM 1361 C C . LEU A 1 182 ? -4.650 -6.898 -5.872 1.00 68.44 182 LEU A C 1
ATOM 1363 O O . LEU A 1 182 ? -3.550 -7.087 -6.395 1.00 68.44 182 LEU A O 1
ATOM 1367 N N . PRO A 1 183 ? -4.869 -5.813 -5.094 1.00 72.88 183 PRO A N 1
ATOM 1368 C CA . PRO A 1 183 ? -3.838 -4.809 -4.817 1.00 72.88 183 PRO A CA 1
ATOM 1369 C C . PRO A 1 183 ? -2.749 -5.390 -3.895 1.00 72.88 183 PRO A C 1
ATOM 1371 O O . PRO A 1 183 ? -2.751 -5.211 -2.677 1.00 72.88 183 PRO A O 1
ATOM 1374 N N . LEU A 1 184 ? -1.838 -6.170 -4.481 1.00 76.56 184 LEU A N 1
ATOM 1375 C CA . LEU A 1 184 ? -0.711 -6.858 -3.829 1.00 76.56 184 LEU A CA 1
ATOM 1376 C C . LEU A 1 184 ? 0.228 -5.927 -3.097 1.00 76.56 184 LEU A C 1
ATOM 1378 O O . LEU A 1 184 ? 0.755 -6.283 -2.052 1.00 76.56 184 LEU A O 1
ATOM 1382 N N . ASP A 1 185 ? 0.348 -4.714 -3.593 1.00 77.25 185 ASP A N 1
ATOM 1383 C CA . ASP A 1 185 ? 1.118 -3.665 -2.960 1.00 77.25 185 ASP A CA 1
ATOM 1384 C C . ASP A 1 185 ? 0.441 -3.058 -1.726 1.00 77.25 185 ASP A C 1
ATOM 1386 O O . ASP A 1 185 ? 1.076 -2.278 -1.032 1.00 77.25 185 ASP A O 1
ATOM 1390 N N . LEU A 1 186 ? -0.832 -3.367 -1.453 1.00 82.62 186 LEU A N 1
ATOM 1391 C CA . LEU A 1 186 ? -1.540 -2.921 -0.246 1.00 82.62 186 LEU A CA 1
ATOM 1392 C C . LEU A 1 186 ? -1.743 -4.050 0.767 1.00 82.62 186 LEU A C 1
ATOM 1394 O O . LEU A 1 186 ? -1.825 -3.798 1.966 1.00 82.62 186 LEU A O 1
ATOM 1398 N N . LEU A 1 187 ? -1.834 -5.287 0.280 1.00 85.75 187 LEU A N 1
ATOM 1399 C CA . LEU A 1 187 ? -1.979 -6.501 1.078 1.00 85.75 187 LEU A CA 1
ATOM 1400 C C . LEU A 1 187 ? -0.949 -7.529 0.589 1.00 85.75 187 LEU A C 1
ATOM 1402 O O . LEU A 1 187 ? -1.337 -8.443 -0.134 1.00 85.75 187 LEU A O 1
ATOM 1406 N N . PRO A 1 188 ? 0.349 -7.381 0.888 1.00 81.38 188 PRO A N 1
ATOM 1407 C CA . PRO A 1 188 ? 1.369 -8.324 0.432 1.00 81.38 188 PRO A CA 1
ATOM 1408 C C . PRO A 1 188 ? 1.276 -9.655 1.184 1.00 81.38 188 PRO A C 1
ATOM 1410 O O . PRO A 1 188 ? 0.818 -9.706 2.324 1.00 81.38 188 PRO A O 1
ATOM 1413 N N . TRP A 1 189 ? 1.702 -10.749 0.555 1.00 78.19 189 TRP A N 1
ATOM 1414 C CA . TRP A 1 189 ? 1.616 -12.075 1.173 1.00 78.19 189 TRP A CA 1
ATOM 1415 C C . TRP A 1 189 ? 2.614 -12.236 2.319 1.00 78.19 189 TRP A C 1
ATOM 1417 O O . TRP A 1 189 ? 2.237 -12.759 3.364 1.00 78.19 189 TRP A O 1
ATOM 1427 N N . SER A 1 190 ? 3.831 -11.707 2.168 1.00 75.94 190 SER A N 1
ATOM 1428 C CA . SER A 1 190 ? 4.877 -11.816 3.190 1.00 75.94 190 SER A CA 1
ATOM 1429 C C . SER A 1 190 ? 4.542 -11.131 4.520 1.00 75.94 190 SER A C 1
ATOM 1431 O O . SER A 1 190 ? 5.099 -11.486 5.554 1.00 75.94 190 SER A O 1
ATOM 1433 N N . CYS A 1 191 ? 3.582 -10.195 4.562 1.00 77.00 191 CYS A N 1
ATOM 1434 C CA . CYS A 1 191 ? 3.307 -9.447 5.792 1.00 77.00 191 CYS A CA 1
ATOM 1435 C C . CYS A 1 191 ? 2.411 -10.170 6.811 1.00 77.00 191 CYS A C 1
ATOM 1437 O O . CYS A 1 191 ? 1.923 -9.521 7.740 1.00 77.00 191 CYS A O 1
ATOM 1439 N N . GLY A 1 192 ? 2.109 -11.458 6.614 1.00 84.50 192 GLY A N 1
ATOM 1440 C CA . GLY A 1 192 ? 1.232 -12.277 7.461 1.00 84.50 192 GLY A CA 1
ATOM 1441 C C . GLY A 1 192 ? -0.250 -11.887 7.381 1.00 84.50 192 GLY A C 1
ATOM 1442 O O . GLY A 1 192 ? -1.098 -12.699 7.021 1.00 84.50 192 GLY A O 1
ATOM 1443 N N . PHE A 1 193 ? -0.592 -10.626 7.664 1.00 89.62 193 PHE A N 1
ATOM 1444 C CA . PHE A 1 193 ? -1.959 -10.118 7.522 1.00 89.62 193 PHE A CA 1
ATOM 1445 C C . PHE A 1 193 ? -2.470 -10.191 6.081 1.00 89.62 193 PHE A C 1
ATOM 1447 O O . PHE A 1 193 ? -3.609 -10.594 5.864 1.00 89.62 193 PHE A O 1
ATOM 1454 N N . GLY A 1 194 ? -1.655 -9.797 5.098 1.00 87.38 194 GLY A N 1
ATOM 1455 C CA . GLY A 1 194 ? -2.091 -9.766 3.705 1.00 87.38 194 GLY A CA 1
ATOM 1456 C C . GLY A 1 194 ? -2.390 -11.164 3.166 1.00 87.38 194 GLY A C 1
ATOM 1457 O O . GLY A 1 194 ? -3.381 -11.322 2.461 1.00 87.38 194 GLY A O 1
ATOM 1458 N N . GLU A 1 195 ? -1.634 -12.190 3.569 1.00 85.81 195 GLU A N 1
ATOM 1459 C CA . GLU A 1 195 ? -1.979 -13.591 3.297 1.00 85.81 195 GLU A CA 1
ATOM 1460 C C . GLU A 1 195 ? -3.360 -13.958 3.864 1.00 85.81 195 GLU A C 1
ATOM 1462 O O . GLU A 1 195 ? -4.227 -14.416 3.118 1.00 85.81 195 GLU A O 1
ATOM 1467 N N . VAL A 1 196 ? -3.600 -13.699 5.154 1.00 88.38 196 VAL A N 1
ATOM 1468 C CA . VAL A 1 196 ? -4.880 -14.021 5.813 1.00 88.38 196 VAL A CA 1
ATOM 1469 C C . VAL A 1 196 ? -6.050 -13.283 5.155 1.00 88.38 196 VAL A C 1
ATOM 1471 O O . VAL A 1 196 ? -7.080 -13.889 4.855 1.00 88.38 196 VAL A O 1
ATOM 1474 N N . ALA A 1 197 ? -5.890 -11.984 4.889 1.00 89.19 197 ALA A N 1
ATOM 1475 C CA . ALA A 1 197 ? -6.909 -11.165 4.240 1.00 89.19 197 ALA A CA 1
ATOM 1476 C C . ALA A 1 197 ? -7.241 -11.689 2.840 1.00 89.19 197 ALA A C 1
ATOM 1478 O O . ALA A 1 197 ? -8.405 -11.721 2.452 1.00 89.19 197 ALA A O 1
ATOM 1479 N N . ARG A 1 198 ? -6.247 -12.161 2.087 1.00 84.81 198 ARG A N 1
ATOM 1480 C CA . ARG A 1 198 ? -6.458 -12.731 0.752 1.00 84.81 198 ARG A CA 1
ATOM 1481 C C . ARG A 1 198 ? -7.138 -14.083 0.783 1.00 84.81 198 ARG A C 1
ATOM 1483 O O . ARG A 1 198 ? -8.031 -14.310 -0.023 1.00 84.81 198 ARG A O 1
ATOM 1490 N N . GLN A 1 199 ? -6.750 -14.957 1.705 1.00 86.50 199 GLN A N 1
ATOM 1491 C CA . GLN A 1 199 ? -7.404 -16.256 1.864 1.00 86.50 199 GLN A CA 1
ATOM 1492 C C . GLN A 1 199 ? -8.888 -16.092 2.220 1.00 86.50 199 GLN A C 1
ATOM 1494 O O . GLN A 1 199 ? -9.722 -16.834 1.711 1.00 86.50 199 GLN A O 1
ATOM 1499 N N . LYS A 1 200 ? -9.226 -15.099 3.054 1.00 87.31 200 LYS A N 1
ATOM 1500 C CA . LYS A 1 200 ? -10.606 -14.851 3.499 1.00 87.31 200 LYS A CA 1
ATOM 1501 C C . LYS A 1 200 ? -11.444 -14.032 2.518 1.00 87.31 200 LYS A C 1
ATOM 1503 O O . LYS A 1 200 ? -12.627 -14.308 2.361 1.00 87.31 200 LYS A O 1
ATOM 1508 N N . LEU A 1 201 ? -10.859 -13.007 1.898 1.00 87.38 201 LEU A N 1
ATOM 1509 C CA . LEU A 1 201 ? -11.596 -11.975 1.156 1.00 87.38 201 LEU A CA 1
ATOM 1510 C C . LEU A 1 201 ? -11.307 -11.978 -0.351 1.00 87.38 201 LEU A C 1
ATOM 1512 O O . LEU A 1 201 ? -12.001 -11.278 -1.083 1.00 87.38 201 LEU A O 1
ATOM 1516 N N . GLY A 1 202 ? -10.298 -12.733 -0.807 1.00 77.25 202 GLY A N 1
ATOM 1517 C CA . GLY A 1 202 ? -9.645 -12.620 -2.119 1.00 77.25 202 GLY A CA 1
ATOM 1518 C C . GLY A 1 202 ? -10.589 -12.320 -3.280 1.00 77.25 202 GLY A C 1
ATOM 1519 O O . GLY A 1 202 ? -10.571 -11.210 -3.797 1.00 77.25 202 GLY A O 1
ATOM 1520 N N . ALA A 1 203 ? -11.489 -13.244 -3.619 1.00 75.88 203 ALA A N 1
ATOM 1521 C CA . ALA A 1 203 ? -12.397 -13.062 -4.757 1.00 75.88 203 ALA A CA 1
ATOM 1522 C C . ALA A 1 203 ? -13.281 -11.796 -4.668 1.00 75.88 203 ALA A C 1
ATOM 1524 O O . ALA A 1 203 ? -13.673 -11.233 -5.686 1.00 75.88 203 ALA A O 1
ATOM 1525 N N . GLY A 1 204 ? -13.603 -11.322 -3.459 1.00 79.12 204 GLY A N 1
ATOM 1526 C CA . GLY A 1 204 ? -14.406 -10.114 -3.249 1.00 79.12 204 GLY A CA 1
ATOM 1527 C C . GLY A 1 204 ? -13.607 -8.804 -3.307 1.00 79.12 204 GLY A C 1
ATOM 1528 O O . GLY A 1 204 ? -14.200 -7.731 -3.446 1.00 79.12 204 GLY A O 1
ATOM 1529 N N . LEU A 1 205 ? -12.277 -8.871 -3.203 1.00 81.44 205 LEU A N 1
ATOM 1530 C CA . LEU A 1 205 ? -11.381 -7.714 -3.316 1.00 81.44 205 LEU A CA 1
ATOM 1531 C C . LEU A 1 205 ? -10.953 -7.433 -4.768 1.00 81.44 205 LEU A C 1
ATOM 1533 O O . LEU A 1 205 ? -10.468 -6.338 -5.048 1.00 81.44 205 LEU A O 1
ATOM 1537 N N . ASP A 1 206 ? -11.195 -8.380 -5.681 1.00 77.88 206 ASP A N 1
ATOM 1538 C CA . ASP A 1 206 ? -10.840 -8.303 -7.107 1.00 77.88 206 ASP A CA 1
ATOM 1539 C C . ASP A 1 206 ? -11.672 -7.298 -7.921 1.00 77.88 206 ASP A C 1
ATOM 1541 O O . ASP A 1 206 ? -11.336 -6.951 -9.056 1.00 77.88 206 ASP A O 1
ATOM 1545 N N . GLY A 1 207 ? -12.778 -6.809 -7.355 1.00 80.75 207 GLY A N 1
ATOM 1546 C CA . GLY A 1 207 ? -13.662 -5.866 -8.029 1.00 80.75 207 GLY A CA 1
ATOM 1547 C C . GLY A 1 207 ? -13.029 -4.475 -8.204 1.00 80.75 207 GLY A C 1
ATOM 1548 O O . GLY A 1 207 ? -12.341 -3.991 -7.299 1.00 80.75 207 GLY A O 1
ATOM 1549 N N . PRO A 1 208 ? -13.322 -3.756 -9.308 1.00 83.19 208 PRO A N 1
ATOM 1550 C CA . PRO A 1 208 ? -12.794 -2.408 -9.544 1.00 83.19 208 PRO A CA 1
ATOM 1551 C C . PRO A 1 208 ? -13.199 -1.421 -8.442 1.00 83.19 208 PRO A C 1
ATOM 1553 O O . PRO A 1 208 ? -12.409 -0.561 -8.061 1.00 83.19 208 PRO A O 1
ATOM 1556 N N . VAL A 1 209 ? -14.401 -1.583 -7.881 1.00 87.19 209 VAL A N 1
ATOM 1557 C CA . VAL A 1 209 ? -14.894 -0.781 -6.753 1.00 87.19 209 VAL A CA 1
ATOM 1558 C C . VAL A 1 209 ? -14.089 -1.060 -5.485 1.00 87.19 209 VAL A C 1
ATOM 1560 O O . VAL A 1 209 ? -13.612 -0.122 -4.857 1.00 87.19 209 VAL A O 1
ATOM 1563 N N . ALA A 1 210 ? -13.875 -2.334 -5.136 1.00 88.50 210 ALA A N 1
ATOM 1564 C CA . ALA A 1 210 ? -13.082 -2.707 -3.967 1.00 88.50 210 ALA A CA 1
ATOM 1565 C C . ALA A 1 210 ? -11.640 -2.198 -4.095 1.00 88.50 210 ALA A C 1
ATOM 1567 O O . ALA A 1 210 ? -11.124 -1.557 -3.181 1.00 88.50 210 ALA A O 1
ATOM 1568 N N . THR A 1 211 ? -11.026 -2.385 -5.265 1.00 86.12 211 THR A N 1
ATOM 1569 C CA . THR A 1 211 ? -9.698 -1.843 -5.563 1.00 86.12 211 THR A CA 1
ATOM 1570 C C . THR A 1 211 ? -9.671 -0.320 -5.417 1.00 86.12 211 THR A C 1
ATOM 1572 O O . THR A 1 211 ? -8.795 0.198 -4.729 1.00 86.12 211 THR A O 1
ATOM 1575 N N . ALA A 1 212 ? -10.629 0.411 -5.995 1.00 88.56 212 ALA A N 1
ATOM 1576 C CA . ALA A 1 212 ? -10.694 1.867 -5.873 1.00 88.56 212 ALA A CA 1
ATOM 1577 C C . ALA A 1 212 ? -10.845 2.322 -4.408 1.00 88.56 212 ALA A C 1
ATOM 1579 O O . ALA A 1 212 ? -10.132 3.234 -3.984 1.00 88.56 212 ALA A O 1
ATOM 1580 N N . THR A 1 213 ? -11.689 1.649 -3.617 1.00 92.69 213 THR A N 1
ATOM 1581 C CA . THR A 1 213 ? -11.849 1.909 -2.177 1.00 92.69 213 THR A CA 1
ATOM 1582 C C . THR A 1 213 ? -10.532 1.726 -1.422 1.00 92.69 213 THR A C 1
ATOM 1584 O O . THR A 1 213 ? -10.104 2.623 -0.695 1.00 92.69 213 THR A O 1
ATOM 1587 N N . LEU A 1 214 ? -9.841 0.597 -1.621 1.00 92.25 214 LEU A N 1
ATOM 1588 C CA . LEU A 1 214 ? -8.566 0.314 -0.949 1.00 92.25 214 LEU A CA 1
ATOM 1589 C C . LEU A 1 214 ? -7.472 1.312 -1.358 1.00 92.25 214 LEU A C 1
ATOM 1591 O O . LEU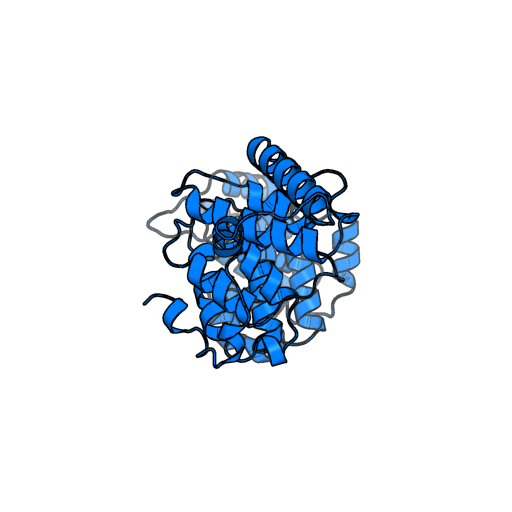 A 1 214 ? -6.696 1.773 -0.520 1.00 92.25 214 LEU A O 1
ATOM 1595 N N . ARG A 1 215 ? -7.430 1.700 -2.637 1.00 90.38 215 ARG A N 1
ATOM 1596 C CA . ARG A 1 215 ? -6.501 2.716 -3.153 1.00 90.38 215 ARG A CA 1
ATOM 1597 C C . ARG A 1 215 ? -6.755 4.083 -2.531 1.00 90.38 215 ARG A C 1
ATOM 1599 O O . ARG A 1 215 ? -5.802 4.746 -2.121 1.00 90.38 215 ARG A O 1
ATOM 1606 N N . HIS A 1 216 ? -8.019 4.493 -2.423 1.00 94.19 216 HIS A N 1
ATOM 1607 C CA . HIS A 1 216 ? -8.388 5.748 -1.771 1.00 94.19 216 HIS A CA 1
ATOM 1608 C C . HIS A 1 216 ? -8.017 5.739 -0.289 1.00 94.19 216 HIS A C 1
ATOM 1610 O O . HIS A 1 216 ? -7.375 6.680 0.181 1.00 94.19 216 HIS A O 1
ATOM 1616 N N . ALA A 1 217 ? -8.313 4.652 0.424 1.00 95.25 217 ALA A N 1
ATOM 1617 C CA . ALA A 1 217 ? -7.897 4.462 1.810 1.00 95.25 217 ALA A CA 1
ATOM 1618 C C . ALA A 1 217 ? -6.370 4.610 1.975 1.00 95.25 217 ALA A C 1
ATOM 1620 O O . ALA A 1 217 ? -5.908 5.427 2.774 1.00 95.25 217 ALA A O 1
ATOM 1621 N N . ALA A 1 218 ? -5.582 3.917 1.149 1.00 92.75 218 ALA A N 1
ATOM 1622 C CA . ALA A 1 218 ? -4.117 3.974 1.174 1.00 92.75 218 ALA A CA 1
ATOM 1623 C C . ALA A 1 218 ? -3.519 5.321 0.701 1.00 92.75 218 ALA A C 1
ATOM 1625 O O . ALA A 1 218 ? -2.336 5.602 0.935 1.00 92.75 218 ALA A O 1
ATOM 1626 N N . SER A 1 219 ? -4.309 6.176 0.040 1.00 92.69 219 SER A N 1
ATOM 1627 C CA . SER A 1 219 ? -3.880 7.526 -0.361 1.00 92.69 219 SER A CA 1
ATOM 1628 C C . SER A 1 219 ? -3.775 8.491 0.824 1.00 92.69 219 SER A C 1
ATOM 1630 O O . SER A 1 219 ? -3.092 9.516 0.737 1.00 92.69 219 SER A O 1
ATOM 1632 N N . LEU A 1 220 ? -4.418 8.172 1.954 1.00 94.00 220 LEU A N 1
ATOM 1633 C CA . LEU A 1 220 ? -4.285 8.959 3.167 1.00 94.00 220 LEU A CA 1
ATOM 1634 C C . LEU A 1 220 ? -2.856 8.817 3.686 1.00 94.00 220 LEU A C 1
ATOM 1636 O O . LEU A 1 220 ? -2.471 7.744 4.131 1.00 94.00 220 LEU A O 1
ATOM 1640 N N . THR A 1 221 ? -2.074 9.899 3.657 1.00 84.81 221 THR A N 1
ATOM 1641 C CA . THR A 1 221 ? -0.675 9.926 4.135 1.00 84.81 221 THR A CA 1
ATOM 1642 C C . THR A 1 221 ? -0.527 10.523 5.536 1.00 84.81 221 THR A C 1
ATOM 1644 O O . THR A 1 221 ? 0.436 10.224 6.248 1.00 84.81 221 THR A O 1
ATOM 1647 N N . ARG A 1 222 ? -1.489 11.351 5.962 1.00 87.50 222 ARG A N 1
ATOM 1648 C CA . ARG A 1 222 ? -1.494 12.034 7.264 1.00 87.50 222 ARG A CA 1
ATOM 1649 C C . ARG A 1 222 ? -2.375 11.297 8.281 1.00 87.50 222 ARG A C 1
ATOM 1651 O O . ARG A 1 222 ? -3.328 10.641 7.880 1.00 87.50 222 ARG A O 1
ATOM 1658 N N . PRO A 1 223 ? -2.105 11.417 9.597 1.00 81.69 223 PRO A N 1
ATOM 1659 C CA . PRO A 1 223 ? -2.927 10.779 10.631 1.00 81.69 223 PRO A CA 1
ATOM 1660 C C . PRO A 1 223 ? -4.400 11.207 10.621 1.00 81.69 223 PRO A C 1
ATOM 1662 O O . PRO A 1 223 ? -5.270 10.385 10.885 1.00 81.69 223 PRO A O 1
ATOM 1665 N N . VAL A 1 224 ? -4.658 12.481 10.308 1.00 91.25 224 VAL A N 1
ATOM 1666 C CA . VAL A 1 224 ? -5.998 13.068 10.190 1.00 91.25 224 VAL A CA 1
ATOM 1667 C C . VAL A 1 224 ? -6.217 13.469 8.726 1.00 91.25 224 VAL A C 1
ATOM 1669 O O . VAL A 1 224 ? -5.332 14.119 8.149 1.00 91.25 224 VAL A O 1
ATOM 1672 N N . PRO A 1 225 ? -7.347 13.091 8.107 1.00 95.69 225 PRO A N 1
ATOM 1673 C CA . PRO A 1 225 ? -7.624 13.376 6.710 1.00 95.69 225 PRO A CA 1
ATOM 1674 C C . PRO A 1 225 ? -7.927 14.854 6.477 1.00 95.69 225 PRO A C 1
ATOM 1676 O O . PRO A 1 225 ? -8.385 15.587 7.355 1.00 95.69 225 PRO A O 1
ATOM 1679 N N . SER A 1 226 ? -7.683 15.305 5.248 1.00 96.38 226 SER A N 1
ATOM 1680 C CA . SER A 1 226 ? -8.147 16.616 4.803 1.00 96.38 226 SER A CA 1
ATOM 1681 C C . SER A 1 226 ? -9.653 16.582 4.52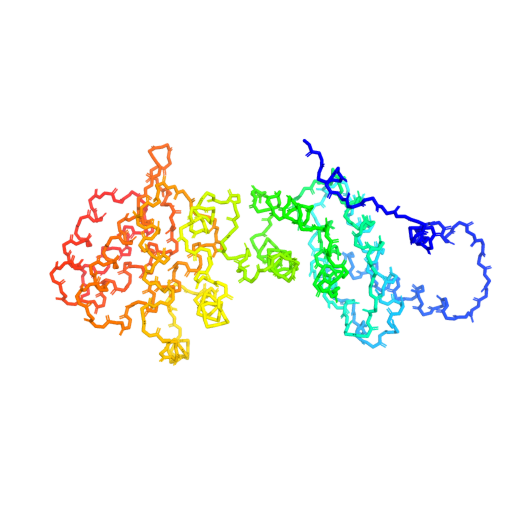2 1.00 96.38 226 SER A C 1
ATOM 1683 O O . SER A 1 226 ? -10.225 15.530 4.233 1.00 96.38 226 SER A O 1
ATOM 1685 N N . ARG A 1 227 ? -10.303 17.753 4.518 1.00 95.44 227 ARG A N 1
ATOM 1686 C CA . ARG A 1 227 ? -11.718 17.865 4.113 1.00 95.44 227 ARG A CA 1
ATOM 1687 C C . ARG A 1 227 ? -11.966 17.353 2.690 1.00 95.44 227 ARG A C 1
ATOM 1689 O O . ARG A 1 227 ? -13.017 16.781 2.432 1.00 95.44 227 ARG A O 1
ATOM 1696 N N . ALA A 1 228 ? -11.014 17.566 1.780 1.00 96.56 228 ALA A N 1
ATOM 1697 C CA . ALA A 1 228 ? -11.107 17.075 0.407 1.00 96.56 228 ALA A CA 1
ATOM 1698 C C . ALA A 1 228 ? -11.085 15.541 0.363 1.00 96.56 228 ALA A C 1
ATOM 1700 O O . ALA A 1 228 ? -11.910 14.942 -0.315 1.00 96.56 228 ALA A O 1
ATOM 1701 N N . TRP A 1 229 ? -10.202 14.916 1.147 1.00 97.12 229 TRP A N 1
ATOM 1702 C CA . TRP A 1 229 ? -10.118 13.461 1.238 1.00 97.12 229 TRP A CA 1
ATOM 1703 C C . TRP A 1 229 ? -11.400 12.846 1.813 1.00 97.12 229 TRP A C 1
ATOM 1705 O O . TRP A 1 229 ? -11.911 11.877 1.259 1.00 97.12 229 TRP A O 1
ATOM 1715 N N . LEU A 1 230 ? -11.959 13.440 2.877 1.00 95.38 230 LEU A N 1
ATOM 1716 C CA . LEU A 1 230 ? -13.223 12.986 3.475 1.00 95.38 230 LEU A CA 1
ATOM 1717 C C . LEU A 1 230 ? -14.401 13.111 2.504 1.00 95.38 230 LEU A C 1
ATOM 1719 O O . LEU A 1 230 ? -15.222 12.208 2.423 1.00 95.38 230 LEU A O 1
ATOM 1723 N N . ARG A 1 231 ? -14.471 14.207 1.739 1.00 95.19 231 ARG A N 1
ATOM 1724 C CA . ARG A 1 231 ? -15.509 14.393 0.714 1.00 95.19 231 ARG A CA 1
ATOM 1725 C C . ARG A 1 231 ? -15.417 13.352 -0.400 1.00 95.19 231 ARG A C 1
ATOM 1727 O O . ARG A 1 231 ? -16.437 12.956 -0.946 1.00 95.19 231 ARG A O 1
ATOM 1734 N N . GLU A 1 232 ? -14.211 12.938 -0.766 1.00 95.25 232 GLU A N 1
ATOM 1735 C CA . GLU A 1 232 ? -14.044 11.858 -1.738 1.00 95.25 232 GLU A CA 1
ATOM 1736 C C . GLU A 1 232 ? -14.436 10.505 -1.131 1.00 95.25 232 GLU A C 1
ATOM 1738 O O . GLU A 1 232 ? -15.083 9.700 -1.791 1.00 95.25 232 GLU A O 1
ATOM 1743 N N . ALA A 1 233 ? -14.124 10.282 0.151 1.00 94.38 233 ALA A N 1
ATOM 1744 C CA . ALA A 1 233 ? -14.452 9.043 0.854 1.00 94.38 233 ALA A CA 1
ATOM 1745 C C . ALA A 1 233 ? -15.963 8.739 0.878 1.00 94.38 233 ALA A C 1
ATOM 1747 O O . ALA A 1 233 ? -16.335 7.572 0.829 1.00 94.38 233 AL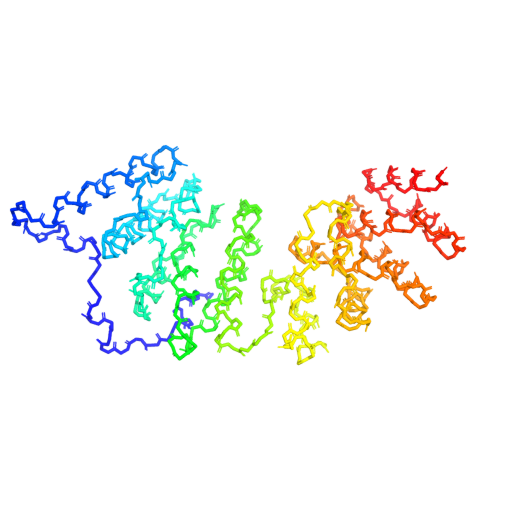A A O 1
ATOM 1748 N N . THR A 1 234 ? -16.834 9.756 0.872 1.00 93.00 234 THR A N 1
ATOM 1749 C CA . THR A 1 234 ? -18.299 9.567 0.831 1.00 93.00 234 THR A CA 1
ATOM 1750 C C . THR A 1 234 ? -18.826 9.058 -0.515 1.00 93.00 234 THR A C 1
ATOM 1752 O O . THR A 1 234 ? -20.029 8.875 -0.661 1.00 93.00 234 THR A O 1
ATOM 1755 N N . ARG A 1 235 ? -17.973 8.906 -1.537 1.00 91.00 235 ARG A N 1
ATOM 1756 C CA . ARG A 1 235 ? -18.365 8.387 -2.860 1.00 91.00 235 ARG A CA 1
ATOM 1757 C C . ARG A 1 235 ? -18.226 6.871 -2.986 1.00 91.00 235 ARG A C 1
ATOM 1759 O O . ARG A 1 235 ? -18.664 6.313 -3.989 1.00 91.00 235 ARG A O 1
ATOM 1766 N N . PHE A 1 236 ? -17.591 6.218 -2.019 1.00 87.56 236 PHE A N 1
ATOM 1767 C CA . PHE A 1 236 ? -17.435 4.766 -2.009 1.00 87.56 236 PHE A CA 1
ATOM 1768 C C . PHE A 1 236 ? -18.663 4.124 -1.347 1.00 87.56 236 PHE A C 1
ATOM 1770 O O . PHE A 1 236 ? -19.183 4.702 -0.395 1.00 87.56 236 PHE A O 1
ATOM 1777 N N . PRO A 1 237 ? -19.155 2.980 -1.860 1.00 74.81 237 PRO A N 1
ATOM 1778 C CA . PRO A 1 237 ? -20.382 2.355 -1.369 1.00 74.81 237 PRO A CA 1
ATOM 1779 C C . PRO A 1 237 ? -20.267 1.909 0.090 1.00 74.81 237 PRO A C 1
ATOM 1781 O O . PRO A 1 237 ? -19.170 1.643 0.588 1.00 74.81 237 PRO A O 1
ATOM 1784 N N . ASP A 1 238 ? -21.420 1.794 0.747 1.00 70.31 238 ASP A N 1
ATOM 1785 C CA . ASP A 1 238 ? -21.498 1.485 2.171 1.00 70.31 238 ASP A CA 1
ATOM 1786 C C . ASP A 1 238 ? -20.955 0.073 2.486 1.00 70.31 238 ASP A C 1
ATOM 1788 O O . ASP A 1 238 ? -21.304 -0.925 1.849 1.00 70.31 238 ASP A O 1
ATOM 1792 N N . GLY A 1 239 ? -20.084 -0.003 3.499 1.00 71.88 239 GLY A N 1
ATOM 1793 C CA . GLY A 1 239 ? -19.652 -1.233 4.177 1.00 71.88 239 GLY A CA 1
ATOM 1794 C C . GLY A 1 239 ? -18.543 -2.044 3.495 1.00 71.88 239 GLY A C 1
ATOM 1795 O O . GLY A 1 239 ? -17.490 -2.265 4.093 1.00 71.88 239 GLY A O 1
ATOM 1796 N N . TRP A 1 240 ? -18.725 -2.498 2.251 1.00 82.50 240 TRP A N 1
ATOM 1797 C CA . TRP A 1 240 ? -17.753 -3.374 1.568 1.00 82.50 240 TRP A CA 1
ATOM 1798 C C . TRP A 1 240 ? -16.789 -2.590 0.658 1.00 82.50 240 TRP A C 1
ATOM 1800 O O . TRP A 1 240 ? -17.241 -1.746 -0.116 1.00 82.50 240 TRP A O 1
ATOM 1810 N N . PRO A 1 241 ? -15.465 -2.866 0.651 1.00 90.44 241 PRO A N 1
ATOM 1811 C CA . PRO A 1 241 ? -14.707 -3.870 1.418 1.00 90.44 241 PRO A CA 1
ATOM 1812 C C . PRO A 1 241 ? -14.221 -3.403 2.806 1.00 90.44 241 PRO A C 1
ATOM 1814 O O . PRO A 1 241 ? -13.404 -4.079 3.430 1.00 90.44 241 PRO A O 1
ATOM 1817 N N . ILE A 1 242 ? -14.664 -2.235 3.279 1.00 94.06 242 ILE A N 1
ATOM 1818 C CA . ILE A 1 242 ? -14.121 -1.558 4.467 1.00 94.06 242 ILE A CA 1
ATOM 1819 C C . ILE A 1 242 ? -14.268 -2.416 5.727 1.00 94.06 242 ILE A C 1
ATOM 1821 O O . ILE A 1 242 ? -13.272 -2.707 6.390 1.00 94.06 242 ILE A O 1
ATOM 1825 N N . GLU A 1 243 ? -15.494 -2.832 6.041 1.00 94.88 243 GLU A N 1
ATOM 1826 C CA . GLU A 1 243 ? -15.807 -3.618 7.235 1.00 94.88 243 GLU A CA 1
ATOM 1827 C C . GLU A 1 243 ? -15.061 -4.943 7.222 1.00 94.88 243 GLU A C 1
ATOM 1829 O O . GLU A 1 243 ? -14.372 -5.265 8.181 1.00 94.88 243 GLU A O 1
ATOM 1834 N N . ALA A 1 244 ? -15.098 -5.662 6.105 1.00 94.12 244 ALA A N 1
ATOM 1835 C CA . ALA A 1 244 ? -14.517 -6.992 6.016 1.00 94.12 244 ALA A CA 1
ATOM 1836 C C . ALA A 1 244 ? -12.993 -7.012 6.187 1.00 94.12 244 ALA A C 1
ATOM 1838 O O . ALA A 1 244 ? -12.449 -7.897 6.851 1.00 94.12 244 ALA A O 1
ATOM 1839 N N . VAL A 1 245 ? -12.284 -6.024 5.631 1.00 94.81 245 VAL A N 1
ATOM 1840 C CA . VAL A 1 245 ? -10.833 -5.901 5.842 1.00 94.81 245 VAL A CA 1
ATOM 1841 C C . VAL A 1 245 ? -10.528 -5.559 7.300 1.00 94.81 245 VAL A C 1
ATOM 1843 O O . VAL A 1 245 ? -9.603 -6.128 7.883 1.00 94.81 245 VAL A O 1
ATOM 1846 N N . LEU A 1 246 ? -11.307 -4.662 7.911 1.00 96.88 246 LEU A N 1
ATOM 1847 C CA . LEU A 1 246 ? -11.133 -4.286 9.313 1.00 96.88 246 LEU A CA 1
ATOM 1848 C C . LEU A 1 246 ? -11.490 -5.431 10.270 1.00 96.88 246 LEU A C 1
ATOM 1850 O O . LEU A 1 246 ? -10.768 -5.650 11.238 1.00 96.88 246 LEU A O 1
ATOM 1854 N N . GLU A 1 247 ? -12.535 -6.206 9.992 1.00 96.38 247 GLU A N 1
ATOM 1855 C CA . GLU A 1 247 ? -12.887 -7.416 10.738 1.00 96.38 247 GLU A CA 1
ATOM 1856 C C . GLU A 1 247 ? -11.769 -8.448 10.658 1.00 96.38 247 GLU A C 1
ATOM 1858 O O . GLU A 1 247 ? -11.271 -8.897 11.694 1.00 96.38 247 GLU A O 1
ATOM 1863 N N . CYS A 1 248 ? -11.277 -8.724 9.448 1.00 95.19 248 CYS A N 1
ATOM 1864 C CA . CYS A 1 248 ? -10.128 -9.596 9.250 1.00 95.19 248 CYS A CA 1
ATOM 1865 C C . CYS A 1 248 ? -8.903 -9.116 10.047 1.00 95.19 248 CYS A C 1
ATOM 1867 O O . CYS A 1 248 ? -8.152 -9.930 10.586 1.00 95.19 248 CYS A O 1
ATOM 1869 N N . PHE A 1 249 ? -8.696 -7.799 10.150 1.00 96.25 249 PHE A N 1
ATOM 1870 C CA . PHE A 1 249 ? -7.613 -7.224 10.946 1.00 96.25 249 PHE A CA 1
ATOM 1871 C C . PHE A 1 249 ? -7.825 -7.412 12.450 1.00 96.25 249 PHE A C 1
ATOM 1873 O O . PHE A 1 249 ? -6.869 -7.724 13.155 1.00 96.25 249 PHE A O 1
ATOM 1880 N N . THR A 1 250 ? -9.055 -7.298 12.957 1.00 96.62 250 THR A N 1
ATOM 1881 C CA . THR A 1 250 ? -9.325 -7.519 14.391 1.00 96.62 250 THR A CA 1
ATOM 1882 C C . THR A 1 250 ? -9.037 -8.945 14.856 1.00 96.62 250 THR A C 1
ATOM 1884 O O . THR A 1 250 ? -8.772 -9.167 16.037 1.00 96.62 250 THR A O 1
ATOM 1887 N N . GLU A 1 251 ? -9.051 -9.906 13.935 1.00 93.94 251 GLU A N 1
ATOM 1888 C CA . GLU A 1 251 ? -8.699 -11.301 14.198 1.00 93.94 251 GLU A CA 1
ATOM 1889 C C . GLU A 1 251 ? -7.190 -11.570 14.064 1.00 93.94 251 GLU A C 1
ATOM 1891 O O . GLU A 1 251 ? -6.691 -12.584 14.560 1.00 93.94 251 GLU A O 1
ATOM 1896 N N . HIS A 1 252 ? -6.445 -10.667 13.419 1.00 92.19 252 HIS A N 1
ATOM 1897 C CA . HIS A 1 252 ? -5.009 -10.795 13.211 1.00 92.19 252 HIS A CA 1
ATOM 1898 C C . HIS A 1 252 ? -4.221 -10.412 14.472 1.00 92.19 252 HIS A C 1
ATOM 1900 O O . HIS A 1 252 ? -4.411 -9.348 15.059 1.00 92.19 252 HIS A O 1
ATOM 1906 N N . ARG A 1 253 ? -3.296 -11.284 14.890 1.00 84.38 253 ARG A N 1
ATOM 1907 C CA . ARG A 1 253 ? -2.489 -11.123 16.114 1.00 84.38 253 ARG A CA 1
ATOM 1908 C C . ARG A 1 253 ? -1.009 -10.920 15.800 1.00 84.38 253 ARG A C 1
ATOM 1910 O O . ARG A 1 253 ? -0.169 -11.687 16.263 1.00 84.38 253 ARG A O 1
ATOM 1917 N N . GLY A 1 254 ? -0.696 -9.916 14.994 1.00 88.38 254 GLY A N 1
ATOM 1918 C CA . GLY A 1 254 ? 0.674 -9.670 14.567 1.00 88.38 254 GLY A CA 1
ATOM 1919 C C . GLY A 1 254 ? 0.893 -8.274 14.015 1.00 88.38 254 GLY A C 1
ATOM 1920 O O . GLY A 1 254 ? -0.045 -7.500 13.822 1.00 88.38 254 GLY A O 1
ATOM 1921 N N . TYR A 1 255 ? 2.168 -7.963 13.791 1.00 88.62 255 TYR A N 1
ATOM 1922 C CA . TYR A 1 255 ? 2.576 -6.740 13.118 1.00 88.62 255 TYR A CA 1
ATOM 1923 C C . TYR A 1 255 ? 2.058 -6.717 11.689 1.00 88.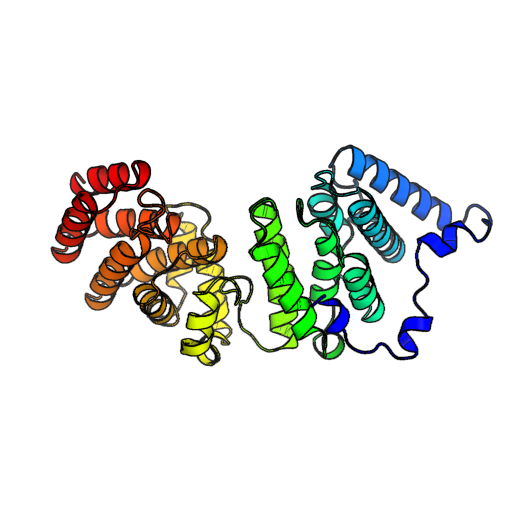62 255 TYR A C 1
ATOM 1925 O O . TYR A 1 255 ? 2.110 -7.719 10.981 1.00 88.62 255 TYR A O 1
ATOM 1933 N N . VAL A 1 256 ? 1.632 -5.537 11.252 1.00 89.62 256 VAL A N 1
ATOM 1934 C CA . VAL A 1 256 ? 1.294 -5.305 9.852 1.00 89.62 256 VAL A CA 1
ATOM 1935 C C . VAL A 1 256 ? 2.403 -4.519 9.170 1.00 89.62 256 VAL A C 1
ATOM 1937 O O . VAL A 1 256 ? 3.026 -3.628 9.753 1.00 89.62 256 VAL A O 1
ATOM 1940 N N . TRP A 1 257 ? 2.638 -4.839 7.902 1.00 86.06 257 TRP A N 1
ATOM 1941 C CA . TRP A 1 257 ? 3.548 -4.076 7.059 1.00 86.06 257 TRP A CA 1
ATOM 1942 C C . TRP A 1 257 ? 3.098 -2.611 6.946 1.00 86.06 257 TRP A C 1
ATOM 1944 O O . TRP A 1 257 ? 1.909 -2.299 6.996 1.00 86.06 257 TRP A O 1
ATOM 1954 N N . PHE A 1 258 ? 4.045 -1.683 6.789 1.00 85.31 258 PHE A N 1
ATOM 1955 C CA . PHE A 1 258 ? 3.751 -0.250 6.893 1.00 85.31 258 PHE A CA 1
ATOM 1956 C C . PHE A 1 258 ? 2.742 0.252 5.849 1.00 85.31 258 PHE A C 1
ATOM 1958 O O . PHE A 1 258 ? 2.057 1.235 6.122 1.00 85.31 258 PHE A O 1
ATOM 1965 N N . GLY A 1 259 ? 2.683 -0.348 4.654 1.00 86.88 259 GLY A N 1
ATOM 1966 C CA . GLY A 1 259 ? 1.699 0.025 3.632 1.00 86.88 259 GLY A CA 1
ATOM 1967 C C . GLY A 1 259 ? 0.306 -0.505 3.973 1.00 86.88 259 GLY A C 1
ATOM 1968 O O . GLY A 1 259 ? -0.679 0.210 3.802 1.00 86.88 259 GLY A O 1
ATOM 1969 N N . THR A 1 260 ? 0.230 -1.684 4.594 1.00 91.44 260 THR A N 1
ATOM 1970 C CA . THR A 1 260 ? -0.997 -2.210 5.201 1.00 91.44 260 THR A CA 1
ATOM 1971 C C . THR A 1 260 ? -1.471 -1.314 6.350 1.00 91.44 260 THR A C 1
ATOM 1973 O O . THR A 1 260 ? -2.654 -1.007 6.431 1.00 91.44 260 THR A O 1
ATOM 1976 N N . ASP A 1 261 ? -0.570 -0.836 7.216 1.00 93.31 261 ASP A N 1
ATOM 1977 C CA . ASP A 1 261 ? -0.913 0.111 8.294 1.00 93.31 261 ASP A CA 1
ATOM 1978 C C . ASP A 1 261 ? -1.471 1.437 7.734 1.00 93.31 261 ASP A C 1
ATOM 1980 O O . ASP A 1 261 ? -2.403 2.019 8.287 1.00 93.31 261 ASP A O 1
ATOM 1984 N N . GLU A 1 262 ? -0.944 1.918 6.601 1.00 91.81 262 GLU A N 1
ATOM 1985 C CA . GLU A 1 262 ? -1.496 3.092 5.908 1.00 91.81 262 GLU A CA 1
ATOM 1986 C C . GLU A 1 262 ? -2.890 2.834 5.331 1.00 91.81 262 GLU A C 1
ATOM 1988 O O . GLU A 1 262 ? -3.765 3.693 5.467 1.00 91.81 262 GLU A O 1
ATOM 1993 N N . LEU A 1 263 ? -3.101 1.662 4.724 1.00 94.44 263 LEU A N 1
ATOM 1994 C CA . LEU A 1 263 ? -4.407 1.223 4.240 1.00 94.44 263 LEU A CA 1
ATOM 1995 C C . LEU A 1 263 ? -5.424 1.170 5.389 1.00 94.44 263 LEU A C 1
ATOM 1997 O O . LEU A 1 263 ? -6.470 1.813 5.315 1.00 94.44 263 LEU A O 1
ATOM 2001 N N . LEU A 1 264 ? -5.108 0.440 6.461 1.00 96.25 264 LEU A N 1
ATOM 2002 C CA . LEU A 1 264 ? -5.986 0.247 7.616 1.00 96.25 264 LEU A CA 1
ATOM 2003 C C . LEU A 1 264 ? -6.333 1.579 8.292 1.00 96.25 264 LEU A C 1
ATOM 2005 O O . LEU A 1 264 ? -7.493 1.811 8.632 1.00 96.25 264 LEU A O 1
ATOM 2009 N N . ARG A 1 265 ? -5.369 2.504 8.398 1.00 96.94 265 ARG A N 1
ATOM 2010 C CA . ARG A 1 265 ? -5.629 3.884 8.829 1.00 96.94 265 ARG A CA 1
ATOM 2011 C C . ARG A 1 265 ? -6.704 4.561 7.974 1.00 96.94 265 ARG A C 1
ATOM 2013 O O . ARG A 1 265 ? -7.586 5.218 8.523 1.00 96.94 265 ARG A O 1
ATOM 2020 N N . GLY A 1 266 ? -6.599 4.464 6.649 1.00 96.94 266 GLY A N 1
ATOM 2021 C CA . GLY A 1 266 ? -7.590 5.026 5.733 1.00 96.94 266 GLY A CA 1
ATOM 2022 C C . GLY A 1 266 ? -8.969 4.411 5.943 1.00 96.94 266 GLY A C 1
ATOM 2023 O O . GLY A 1 266 ? -9.946 5.140 6.096 1.00 96.94 266 GLY A O 1
ATOM 2024 N N . LEU A 1 267 ? -9.035 3.081 6.043 1.00 97.19 267 LEU A N 1
ATOM 2025 C CA . LEU A 1 267 ? -10.281 2.343 6.262 1.00 97.19 267 LEU A CA 1
ATOM 2026 C C . LEU A 1 267 ? -10.962 2.715 7.586 1.00 97.19 267 LEU A C 1
ATOM 2028 O O . LEU A 1 267 ? -12.178 2.864 7.611 1.00 97.19 267 LEU A O 1
ATOM 2032 N N . VAL A 1 268 ? -10.198 2.953 8.656 1.00 97.56 268 VAL A N 1
ATOM 2033 C CA . VAL A 1 268 ? -10.722 3.465 9.937 1.00 97.56 268 VAL A CA 1
ATOM 2034 C C . VAL A 1 268 ? -11.436 4.808 9.759 1.00 97.56 268 VAL A C 1
ATOM 2036 O O . VAL A 1 268 ? -12.526 5.002 10.294 1.00 97.56 268 VAL A O 1
ATOM 2039 N N . TRP A 1 269 ? -10.861 5.732 8.985 1.00 97.25 269 TRP A N 1
ATOM 2040 C CA . TRP A 1 269 ? -11.509 7.016 8.703 1.00 97.25 269 TRP A CA 1
ATOM 2041 C C . TRP A 1 269 ? -12.727 6.872 7.793 1.00 97.25 269 TRP A C 1
ATOM 2043 O O . TRP A 1 269 ? -13.713 7.571 8.009 1.00 97.25 269 TRP A O 1
ATOM 2053 N N . MET A 1 270 ? -12.697 5.969 6.812 1.00 97.06 270 MET A N 1
ATOM 2054 C CA . MET A 1 270 ? -13.873 5.708 5.975 1.00 97.06 270 MET A CA 1
ATOM 2055 C C . MET A 1 270 ? -15.018 5.112 6.800 1.00 97.06 270 MET A C 1
ATOM 2057 O O . MET A 1 270 ? -16.127 5.630 6.740 1.00 97.06 270 MET A O 1
ATOM 2061 N N . LEU A 1 271 ? -14.742 4.109 7.644 1.00 96.50 271 LEU A N 1
ATOM 2062 C CA . LEU A 1 271 ? -15.741 3.504 8.532 1.00 96.50 271 LEU A CA 1
ATOM 2063 C C . LEU A 1 271 ? -16.295 4.508 9.554 1.00 96.50 271 LEU A C 1
ATOM 2065 O O . LEU A 1 271 ? -17.447 4.408 9.953 1.00 96.50 271 LEU A O 1
ATOM 2069 N N . SER A 1 272 ? -15.510 5.514 9.956 1.00 95.56 272 SER A N 1
ATOM 2070 C CA . SER A 1 272 ? -15.975 6.561 10.880 1.00 95.56 272 SER A CA 1
ATOM 2071 C C . SER A 1 272 ? -17.120 7.425 10.343 1.00 95.56 272 SER A C 1
ATOM 2073 O O . SER A 1 272 ? -17.797 8.080 11.135 1.00 95.56 272 SER A O 1
ATOM 2075 N N . LEU A 1 273 ? -17.326 7.433 9.021 1.00 94.06 273 LEU A N 1
ATOM 2076 C CA . LEU A 1 273 ? -18.433 8.134 8.368 1.00 94.06 273 LEU A CA 1
ATOM 2077 C C . LEU A 1 273 ? -19.760 7.384 8.514 1.00 94.06 273 LEU A C 1
ATOM 2079 O O . LEU A 1 273 ? -20.815 7.983 8.316 1.00 94.06 273 LEU A O 1
ATOM 2083 N N . ASP A 1 274 ? -19.706 6.101 8.868 1.00 93.06 274 ASP A N 1
ATOM 2084 C CA . ASP A 1 274 ? -20.880 5.279 9.100 1.00 93.06 274 ASP A CA 1
ATOM 2085 C C . ASP A 1 274 ? -21.438 5.531 10.517 1.00 93.06 274 ASP A C 1
ATOM 2087 O O . ASP A 1 274 ? -20.736 5.324 11.520 1.00 93.06 274 ASP A O 1
ATOM 2091 N N . PRO A 1 275 ? -22.691 6.008 10.639 1.00 90.81 275 PRO A N 1
ATOM 2092 C CA . PRO A 1 275 ? -23.294 6.304 11.931 1.00 90.81 275 PRO A CA 1
ATOM 2093 C C . PRO A 1 275 ? -23.771 5.054 12.685 1.00 90.81 275 PRO A C 1
ATOM 2095 O O . PRO A 1 275 ? -24.117 5.181 13.860 1.00 90.81 275 PRO A O 1
ATOM 2098 N N . ARG A 1 276 ? -23.813 3.875 12.046 1.00 93.00 276 ARG A N 1
ATOM 2099 C CA . ARG A 1 276 ? -24.333 2.636 12.642 1.00 93.00 276 ARG A CA 1
ATOM 2100 C C . ARG A 1 276 ? -23.555 2.223 13.894 1.00 93.00 276 ARG A C 1
ATOM 2102 O O . ARG A 1 276 ? -22.342 2.429 14.009 1.00 93.00 276 ARG A O 1
ATOM 2109 N N . GLU A 1 277 ? -24.252 1.600 14.842 1.00 93.44 277 GLU A N 1
ATOM 2110 C CA . GLU A 1 277 ? -23.645 1.123 16.091 1.00 93.44 277 GLU A CA 1
ATOM 2111 C C . GLU A 1 277 ? -22.639 -0.006 15.836 1.00 93.44 277 GLU A C 1
ATOM 2113 O O . GLU A 1 277 ? -21.600 -0.079 16.495 1.00 93.44 277 GLU A O 1
ATOM 2118 N N . GLU A 1 278 ? -22.890 -0.845 14.832 1.00 95.19 278 GLU A N 1
ATOM 2119 C CA . GLU A 1 278 ? -22.002 -1.929 14.418 1.00 95.19 278 GLU A CA 1
ATOM 2120 C C . GLU A 1 278 ? -20.651 -1.392 13.929 1.00 95.19 278 GLU A C 1
ATOM 2122 O O . GLU A 1 278 ? -19.599 -1.913 14.312 1.00 95.19 278 GLU A O 1
ATOM 2127 N N . ALA A 1 279 ? -20.667 -0.299 13.159 1.00 94.88 279 ALA A N 1
ATOM 2128 C CA . ALA A 1 279 ? -19.457 0.382 12.709 1.00 94.88 279 ALA A CA 1
ATOM 2129 C C . ALA A 1 279 ? -18.669 0.956 13.899 1.00 94.88 279 ALA A C 1
ATOM 2131 O O . ALA A 1 279 ? -17.449 0.789 13.985 1.00 94.88 279 ALA A O 1
ATOM 2132 N N . ALA A 1 280 ? -19.359 1.560 14.875 1.00 95.50 280 ALA A N 1
ATOM 2133 C CA . ALA A 1 280 ? -18.744 2.048 16.112 1.00 95.50 280 ALA A CA 1
ATOM 2134 C C . ALA A 1 280 ? -18.099 0.914 16.930 1.00 95.50 280 ALA A C 1
ATOM 2136 O O . ALA A 1 280 ? -16.974 1.046 17.426 1.00 95.50 280 ALA A O 1
ATOM 2137 N N . ALA A 1 281 ? -18.785 -0.227 17.038 1.00 97.75 281 ALA A N 1
ATOM 2138 C CA . ALA A 1 281 ? -18.276 -1.405 17.724 1.00 97.75 281 ALA A CA 1
ATOM 2139 C C . ALA A 1 281 ? -17.038 -1.982 17.025 1.00 97.75 281 ALA A C 1
ATOM 2141 O O . ALA A 1 281 ? -16.050 -2.307 17.692 1.00 97.75 281 ALA A O 1
ATOM 2142 N N . LEU A 1 282 ? -17.049 -2.053 15.691 1.00 98.00 282 LEU A N 1
ATOM 2143 C CA . LEU A 1 282 ? -15.896 -2.484 14.906 1.00 98.00 282 LEU A CA 1
ATOM 2144 C C . LEU A 1 282 ? -14.705 -1.530 15.085 1.00 98.00 282 LEU A C 1
ATOM 2146 O O . LEU A 1 282 ? -13.599 -1.998 15.352 1.00 98.00 282 LEU A O 1
ATOM 2150 N N . LEU A 1 283 ? -14.916 -0.210 15.058 1.00 97.88 283 LEU A N 1
ATOM 2151 C CA . LEU A 1 283 ? -13.867 0.782 15.336 1.00 97.88 283 LEU A CA 1
ATOM 2152 C C . LEU A 1 283 ? -13.230 0.588 16.719 1.00 97.88 283 LEU A C 1
ATOM 2154 O O . LEU A 1 283 ? -12.007 0.677 16.854 1.00 97.88 283 LEU A O 1
ATOM 2158 N N . CYS A 1 284 ? -14.027 0.261 17.740 1.00 98.31 284 CYS A N 1
ATOM 2159 C CA . CYS A 1 284 ? -13.509 -0.049 19.072 1.00 98.31 284 CYS A CA 1
ATOM 2160 C C . CYS A 1 284 ? -12.629 -1.309 19.070 1.00 98.31 284 CYS A C 1
ATOM 2162 O O . CYS A 1 284 ? -11.536 -1.295 19.643 1.00 98.31 284 CYS A O 1
ATOM 2164 N N . ARG A 1 285 ? -13.053 -2.384 18.385 1.00 98.44 285 ARG A N 1
ATOM 2165 C CA . ARG A 1 285 ? -12.241 -3.607 18.238 1.00 98.44 285 ARG A CA 1
ATOM 2166 C C . ARG A 1 285 ? -10.940 -3.339 17.480 1.00 98.44 285 ARG A C 1
ATOM 2168 O O . ARG A 1 285 ? -9.882 -3.785 17.919 1.00 98.44 285 ARG A O 1
ATOM 2175 N N . VAL A 1 286 ? -10.996 -2.564 16.395 1.00 98.12 286 VAL A N 1
ATOM 2176 C CA . VAL A 1 286 ? -9.816 -2.162 15.610 1.00 98.12 286 VAL A CA 1
ATOM 2177 C C . VAL A 1 286 ? -8.851 -1.343 16.462 1.00 98.12 286 VAL A C 1
ATOM 2179 O O . VAL A 1 286 ? -7.649 -1.602 16.434 1.00 98.12 286 VAL A O 1
ATOM 2182 N N . ALA A 1 287 ? -9.351 -0.401 17.269 1.00 97.69 287 ALA A N 1
ATOM 2183 C CA . ALA A 1 287 ? -8.516 0.387 18.171 1.00 97.69 287 ALA A CA 1
ATOM 2184 C C . ALA A 1 287 ? -7.746 -0.503 19.158 1.00 97.69 287 ALA A C 1
ATOM 2186 O O . ALA A 1 287 ? -6.560 -0.268 19.402 1.00 97.69 287 ALA A O 1
ATOM 2187 N N . VAL A 1 288 ? -8.392 -1.543 19.696 1.00 97.56 288 VAL A N 1
ATOM 2188 C CA . VAL A 1 288 ? -7.759 -2.531 20.583 1.00 97.56 288 VAL A CA 1
ATOM 2189 C C . VAL A 1 288 ? -6.718 -3.364 19.841 1.00 97.56 288 VAL A C 1
ATOM 2191 O O . VAL A 1 288 ? -5.575 -3.433 20.295 1.00 97.56 288 VAL A O 1
ATOM 2194 N N . ALA A 1 289 ? -7.071 -3.946 18.694 1.00 96.94 289 ALA A N 1
ATOM 2195 C CA . ALA A 1 289 ? -6.156 -4.760 17.895 1.00 96.94 289 ALA A CA 1
ATOM 2196 C C . ALA A 1 289 ? -4.907 -3.963 17.473 1.00 96.94 289 ALA A C 1
ATOM 2198 O O . ALA A 1 289 ? -3.784 -4.369 17.763 1.00 96.94 289 ALA A O 1
ATOM 2199 N N . ALA A 1 290 ? -5.091 -2.766 16.909 1.00 96.62 290 ALA A N 1
ATOM 2200 C CA . ALA A 1 290 ? -3.998 -1.909 16.451 1.00 96.62 290 ALA A CA 1
ATOM 2201 C C . ALA A 1 290 ? -3.085 -1.419 17.584 1.00 96.62 290 ALA A C 1
ATOM 2203 O O . ALA A 1 290 ? -1.884 -1.237 17.377 1.00 96.62 290 ALA A O 1
ATOM 2204 N N . SER A 1 291 ? -3.650 -1.194 18.775 1.00 95.81 291 SER A N 1
ATOM 2205 C CA . SER A 1 291 ? -2.910 -0.734 19.957 1.00 95.81 291 SER A CA 1
ATOM 2206 C C . SER A 1 291 ? -2.214 -1.862 20.720 1.00 95.81 291 SER A C 1
ATOM 2208 O O . SER A 1 291 ? -1.398 -1.579 21.603 1.00 95.81 291 SER A O 1
ATOM 2210 N N . THR A 1 292 ? -2.550 -3.120 20.416 1.00 94.44 292 THR A N 1
ATOM 2211 C CA . THR A 1 292 ? -1.889 -4.292 20.994 1.00 94.44 292 THR A CA 1
ATOM 2212 C C . THR A 1 292 ? -0.437 -4.327 20.524 1.00 94.44 292 THR A C 1
ATOM 2214 O O . THR A 1 292 ? -0.120 -3.857 19.436 1.00 94.44 292 THR A O 1
ATOM 2217 N N . ALA A 1 293 ? 0.455 -4.829 21.371 1.00 90.75 293 ALA A N 1
ATOM 2218 C CA . ALA A 1 293 ? 1.878 -4.931 21.093 1.00 90.75 293 ALA A CA 1
ATOM 2219 C C . ALA A 1 293 ? 2.358 -6.353 21.376 1.00 90.75 293 ALA A C 1
ATOM 2221 O O . ALA A 1 293 ? 1.789 -7.052 22.220 1.00 90.75 293 ALA A O 1
ATOM 2222 N N . ASP A 1 294 ? 3.437 -6.743 20.708 1.00 86.00 294 ASP A N 1
ATOM 2223 C CA . ASP A 1 294 ? 4.155 -7.975 21.015 1.00 86.00 294 ASP A CA 1
ATOM 2224 C C . ASP A 1 294 ? 4.682 -7.928 22.465 1.00 86.00 294 ASP A C 1
ATOM 2226 O O . ASP A 1 294 ? 5.288 -6.919 22.850 1.00 86.00 294 ASP A O 1
ATOM 2230 N N . PRO A 1 295 ? 4.496 -8.984 23.281 1.00 85.94 295 PRO A N 1
ATOM 2231 C CA . PRO A 1 295 ? 5.114 -9.082 24.602 1.00 85.94 295 PRO A CA 1
ATOM 2232 C C . PRO A 1 295 ? 6.634 -8.851 24.613 1.00 85.94 295 PRO A C 1
ATOM 2234 O O . PRO A 1 295 ? 7.145 -8.293 25.585 1.00 85.94 295 PRO A O 1
ATOM 2237 N N . ALA A 1 296 ? 7.349 -9.225 23.546 1.00 87.81 296 ALA A N 1
ATOM 2238 C CA . ALA A 1 296 ? 8.782 -8.975 23.382 1.00 87.81 296 ALA A CA 1
ATOM 2239 C C . ALA A 1 296 ? 9.100 -7.494 23.100 1.00 87.81 296 ALA A C 1
ATOM 2241 O O . ALA A 1 296 ? 10.175 -7.005 23.448 1.00 87.81 296 ALA A O 1
ATOM 2242 N N . TRP A 1 297 ? 8.147 -6.750 22.532 1.00 86.38 297 TRP A N 1
ATOM 2243 C CA . TRP A 1 297 ? 8.297 -5.345 22.146 1.00 86.38 297 TRP A CA 1
ATOM 2244 C C . TRP A 1 297 ? 7.109 -4.500 22.629 1.00 86.38 297 TRP A C 1
ATOM 2246 O O . TRP A 1 297 ? 6.438 -3.836 21.835 1.00 86.38 297 TRP A O 1
ATOM 2256 N N . PRO A 1 298 ? 6.859 -4.418 23.949 1.00 84.38 298 PRO A N 1
ATOM 2257 C CA . PRO A 1 298 ? 5.595 -3.914 24.499 1.00 84.38 298 PRO A CA 1
ATOM 2258 C C . PRO A 1 298 ? 5.328 -2.427 24.210 1.00 84.38 298 PRO A C 1
ATOM 2260 O O . PRO A 1 298 ? 4.235 -1.921 24.459 1.00 84.38 298 PRO A O 1
ATOM 2263 N N . ARG A 1 299 ? 6.331 -1.687 23.720 1.00 89.94 299 ARG A N 1
ATOM 2264 C CA . ARG A 1 299 ? 6.240 -0.261 23.365 1.00 89.94 299 ARG A CA 1
ATOM 2265 C C . ARG A 1 299 ? 5.937 -0.020 21.883 1.00 89.94 299 ARG A C 1
ATOM 2267 O O . ARG A 1 299 ? 5.758 1.143 21.517 1.00 89.94 299 ARG A O 1
ATOM 2274 N N . SER A 1 300 ? 5.872 -1.073 21.069 1.00 88.50 300 SER A N 1
ATOM 2275 C CA . SER A 1 300 ? 5.636 -1.015 19.628 1.00 88.50 300 SER A CA 1
ATOM 2276 C C . SER A 1 300 ? 4.282 -1.654 19.299 1.00 88.50 300 SER A C 1
ATOM 2278 O O . SER A 1 300 ? 4.173 -2.877 19.313 1.00 88.50 300 SER A O 1
ATOM 2280 N N . PRO A 1 301 ? 3.223 -0.856 19.070 1.00 91.44 301 PRO A N 1
ATOM 2281 C CA . PRO A 1 301 ? 1.937 -1.397 18.649 1.00 91.44 301 PRO A CA 1
ATOM 2282 C C . PRO A 1 301 ? 2.056 -2.138 17.313 1.00 91.44 301 PRO A C 1
ATOM 2284 O O . PRO A 1 301 ? 2.886 -1.769 16.482 1.00 91.44 301 PRO A O 1
ATOM 2287 N N . PHE A 1 302 ? 1.188 -3.120 17.082 1.00 91.06 302 PHE A N 1
ATOM 2288 C CA . PHE A 1 302 ? 1.140 -3.895 15.843 1.00 91.06 302 PHE A CA 1
ATOM 2289 C C . PHE A 1 302 ? 0.854 -3.040 14.604 1.00 91.06 302 PHE A C 1
ATOM 2291 O O . PHE A 1 302 ? 1.396 -3.322 13.537 1.00 91.06 302 PHE A O 1
ATOM 2298 N N . ALA A 1 303 ? 0.039 -1.988 14.752 1.00 94.56 303 ALA A N 1
ATOM 2299 C CA . ALA A 1 303 ? -0.339 -1.069 13.678 1.00 94.56 303 ALA A CA 1
ATOM 2300 C C . ALA A 1 303 ? -0.363 0.385 14.202 1.00 94.56 303 ALA A C 1
ATOM 2302 O O . ALA A 1 303 ? -1.425 0.919 14.543 1.00 94.56 303 ALA A O 1
ATOM 2303 N N . PRO A 1 304 ? 0.801 1.039 14.373 1.00 94.12 304 PRO A N 1
ATOM 2304 C CA . PRO A 1 304 ? 0.897 2.308 15.094 1.00 94.12 304 PRO A CA 1
ATOM 2305 C C . PRO A 1 304 ? 0.156 3.474 14.422 1.00 94.12 304 PRO A C 1
ATOM 2307 O O . PRO A 1 304 ? -0.324 4.367 15.130 1.00 94.12 304 PRO A O 1
ATOM 2310 N N . GLN A 1 305 ? 0.048 3.510 13.089 1.00 94.75 305 GLN A N 1
ATOM 2311 C CA . GLN A 1 305 ? -0.690 4.571 12.389 1.00 94.75 305 GLN A CA 1
ATOM 2312 C C . GLN A 1 305 ? -2.196 4.349 12.473 1.00 94.75 305 GLN A C 1
ATOM 2314 O O . GLN A 1 305 ? -2.935 5.302 12.734 1.00 94.75 305 GLN A O 1
ATOM 2319 N N . THR A 1 306 ? -2.631 3.102 12.323 1.00 96.94 306 THR A N 1
ATOM 2320 C CA . THR A 1 306 ? -4.022 2.684 12.507 1.00 96.94 306 THR A CA 1
ATOM 2321 C C . THR A 1 306 ? -4.484 2.961 13.934 1.00 96.94 306 THR A C 1
ATOM 2323 O O . THR A 1 306 ? -5.526 3.580 14.130 1.00 96.94 306 THR A O 1
ATOM 2326 N N . ALA A 1 307 ? -3.674 2.617 14.941 1.00 96.56 307 ALA A N 1
ATOM 2327 C CA . ALA A 1 307 ? -3.973 2.888 16.347 1.00 96.56 307 ALA A CA 1
ATOM 2328 C C . ALA A 1 307 ? -4.138 4.389 16.616 1.00 96.56 307 ALA A C 1
ATOM 2330 O O . ALA A 1 307 ? -5.056 4.808 17.319 1.00 96.56 307 ALA A O 1
ATOM 2331 N N . ALA A 1 308 ? -3.264 5.215 16.033 1.00 95.88 308 ALA A N 1
ATOM 2332 C CA . ALA A 1 308 ? -3.358 6.662 16.159 1.00 95.88 308 ALA A CA 1
ATOM 2333 C C . ALA A 1 308 ? -4.662 7.209 15.568 1.00 95.88 308 ALA A C 1
ATOM 2335 O O . ALA A 1 308 ? -5.328 7.999 16.228 1.00 95.88 308 ALA A O 1
ATOM 2336 N N . ALA A 1 309 ? -5.033 6.786 14.358 1.00 96.94 309 ALA A N 1
ATOM 2337 C CA . ALA A 1 309 ? -6.269 7.232 13.722 1.00 96.94 309 ALA A CA 1
ATOM 2338 C C . ALA A 1 309 ? -7.517 6.726 14.445 1.00 96.94 309 ALA A C 1
ATOM 2340 O O . ALA A 1 309 ? -8.440 7.504 14.652 1.00 96.94 309 ALA A O 1
ATOM 2341 N N . ALA A 1 310 ? -7.524 5.472 14.901 1.00 97.25 310 ALA A N 1
ATOM 2342 C CA . ALA A 1 310 ? -8.641 4.921 15.657 1.00 97.25 310 ALA A CA 1
ATOM 2343 C C . ALA A 1 310 ? -8.879 5.709 16.955 1.00 97.25 310 ALA A C 1
ATOM 2345 O O . ALA A 1 310 ? -10.018 6.015 17.282 1.00 97.25 310 ALA A O 1
ATOM 2346 N N . VAL A 1 311 ? -7.819 6.124 17.659 1.00 96.81 311 VAL A N 1
ATOM 2347 C CA . VAL A 1 311 ? -7.954 6.990 18.843 1.00 96.81 311 VAL A CA 1
ATOM 2348 C C . VAL A 1 311 ? -8.555 8.354 18.496 1.00 96.81 311 VAL A C 1
ATOM 2350 O O . VAL A 1 311 ? -9.419 8.815 19.233 1.00 96.81 311 VAL A O 1
ATOM 2353 N N . GLU A 1 312 ? -8.130 8.993 17.402 1.00 96.19 312 GLU A N 1
ATOM 2354 C CA . GLU A 1 312 ? -8.700 10.281 16.966 1.00 96.19 312 GLU A CA 1
ATOM 2355 C C . GLU A 1 312 ? -10.177 10.138 16.562 1.00 96.19 312 GLU A C 1
ATOM 2357 O O . GLU A 1 312 ? -10.996 10.975 16.930 1.00 96.19 312 GLU A O 1
ATOM 2362 N N . VAL A 1 313 ? -10.533 9.052 15.868 1.00 96.38 313 VAL A N 1
ATOM 2363 C CA . VAL A 1 313 ? -11.923 8.743 15.507 1.00 96.38 313 VAL A CA 1
ATOM 2364 C C . VAL A 1 313 ? -12.776 8.537 16.757 1.00 96.38 313 VAL A C 1
ATOM 2366 O O . VAL A 1 313 ? -13.809 9.184 16.889 1.00 96.38 313 VAL A O 1
ATOM 2369 N N . LEU A 1 314 ? -12.339 7.696 17.702 1.00 96.62 314 LEU A N 1
ATOM 2370 C CA . LEU A 1 314 ? -13.082 7.442 18.942 1.00 96.62 314 LEU A CA 1
ATOM 2371 C C . LEU A 1 314 ? -13.205 8.697 19.819 1.00 96.62 314 LEU A C 1
ATOM 2373 O O . LEU A 1 314 ? -14.202 8.846 20.514 1.00 96.62 314 LEU A O 1
ATOM 2377 N N . ALA A 1 315 ? -12.222 9.604 19.784 1.00 94.69 315 ALA A N 1
ATOM 2378 C CA . ALA A 1 315 ? -12.280 10.878 20.503 1.00 94.69 315 ALA A CA 1
ATOM 2379 C C . ALA A 1 315 ? -13.399 11.799 19.995 1.00 94.69 315 ALA A C 1
ATOM 2381 O O . ALA A 1 315 ? -13.939 12.588 20.761 1.00 94.69 315 ALA A O 1
ATOM 2382 N N . GLY A 1 316 ? -13.732 11.716 18.704 1.00 92.00 316 GLY A N 1
ATOM 2383 C CA . GLY A 1 316 ? -14.805 12.501 18.094 1.00 92.00 316 GLY A CA 1
ATOM 2384 C C . GLY A 1 316 ? -16.207 11.941 18.338 1.00 92.00 316 GLY A C 1
ATOM 2385 O O . GLY A 1 316 ? -17.177 12.546 17.885 1.00 92.00 316 GLY A O 1
ATOM 2386 N N . ARG A 1 317 ? -16.331 10.790 19.012 1.00 92.81 317 ARG A N 1
ATOM 2387 C CA . ARG A 1 317 ? -17.609 10.116 19.257 1.00 92.81 317 ARG A CA 1
ATOM 2388 C C . ARG A 1 317 ? -18.079 10.316 20.693 1.00 92.81 317 ARG A C 1
ATOM 2390 O O . ARG A 1 317 ? -17.286 10.313 21.628 1.00 92.81 317 ARG A O 1
ATOM 2397 N N . THR A 1 318 ? -19.393 10.435 20.865 1.00 90.38 318 THR A N 1
ATOM 2398 C CA . THR A 1 318 ? -20.037 10.667 22.171 1.00 90.38 318 THR A CA 1
ATOM 2399 C C . THR A 1 318 ? -20.621 9.400 22.798 1.00 90.38 318 THR A C 1
ATOM 2401 O O . THR A 1 318 ? -21.266 9.480 23.841 1.00 90.38 318 THR A O 1
ATOM 2404 N N . ASP A 1 319 ? -20.443 8.234 22.172 1.00 93.69 319 ASP A N 1
ATOM 2405 C CA . ASP A 1 319 ? -20.994 6.972 22.666 1.00 93.69 319 ASP A CA 1
ATOM 2406 C C . ASP A 1 319 ? -20.173 6.364 23.823 1.00 93.69 319 ASP A C 1
ATOM 2408 O O . ASP A 1 319 ? -18.949 6.507 23.921 1.00 93.69 319 ASP A O 1
ATOM 2412 N N . GLU A 1 320 ? -20.860 5.651 24.722 1.00 94.69 320 GLU A N 1
ATOM 2413 C CA . GLU A 1 320 ? -20.251 5.052 25.919 1.00 94.69 320 GLU A CA 1
ATOM 2414 C C . GLU A 1 320 ? -19.210 3.975 25.565 1.00 94.69 320 GLU A C 1
ATOM 2416 O O . GLU A 1 320 ? -18.233 3.765 26.292 1.00 94.69 320 GLU A O 1
ATOM 2421 N N . LEU A 1 321 ? -19.396 3.270 24.445 1.00 96.12 321 LEU A N 1
ATOM 2422 C CA . LEU A 1 321 ? -18.487 2.215 24.009 1.00 96.12 321 LEU A CA 1
ATOM 2423 C C . LEU A 1 32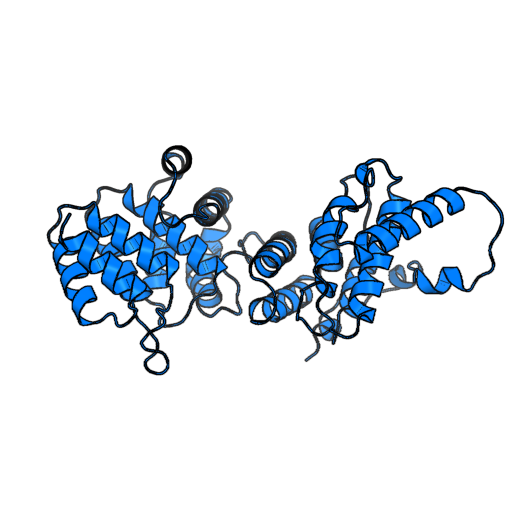1 ? -17.108 2.785 23.645 1.00 96.12 321 LEU A C 1
ATOM 2425 O O . LEU A 1 321 ? -16.088 2.258 24.100 1.00 96.12 321 LEU A O 1
ATOM 2429 N N . SER A 1 322 ? -17.076 3.903 22.925 1.00 95.38 322 SER A N 1
ATOM 2430 C CA . SER A 1 322 ? -15.863 4.647 22.581 1.00 95.38 322 SER A CA 1
ATOM 2431 C C . SER A 1 322 ? -15.150 5.156 23.837 1.00 95.38 322 SER A C 1
ATOM 2433 O O . SER A 1 322 ? -13.950 4.912 24.018 1.00 95.38 322 SER A O 1
ATOM 2435 N N . ALA A 1 323 ? -15.889 5.764 24.773 1.00 95.56 323 ALA A N 1
ATOM 2436 C CA . ALA A 1 323 ? -15.336 6.262 26.034 1.00 95.56 323 ALA A CA 1
ATOM 2437 C C . ALA A 1 323 ? -14.712 5.141 26.891 1.00 95.56 323 ALA A C 1
ATOM 2439 O O . ALA A 1 323 ? -13.580 5.270 27.382 1.00 95.56 323 ALA A O 1
ATOM 2440 N N . ARG A 1 324 ? -15.411 4.006 27.036 1.00 97.19 324 ARG A N 1
ATOM 2441 C CA . ARG A 1 324 ? -14.909 2.822 27.757 1.00 97.19 324 ARG A CA 1
ATOM 2442 C C . ARG A 1 324 ? -13.683 2.220 27.078 1.00 97.19 324 ARG A C 1
ATOM 2444 O O . ARG A 1 324 ? -12.724 1.869 27.769 1.00 97.19 324 ARG A O 1
ATOM 2451 N N . THR A 1 325 ? -13.674 2.157 25.749 1.00 98.06 325 THR A N 1
ATOM 2452 C CA . THR A 1 325 ? -12.534 1.656 24.970 1.00 98.06 325 THR A CA 1
ATOM 2453 C C . THR A 1 325 ? -11.293 2.517 25.198 1.00 98.06 325 THR A C 1
ATOM 2455 O O . THR A 1 325 ? -10.244 1.992 25.577 1.00 98.06 325 THR A O 1
ATOM 2458 N N . LEU A 1 326 ? -11.406 3.847 25.095 1.00 97.69 326 LEU A N 1
ATOM 2459 C CA . LEU A 1 326 ? -10.300 4.772 25.376 1.00 97.69 326 LEU A CA 1
ATOM 2460 C C . LEU A 1 326 ? -9.794 4.651 26.825 1.00 97.69 326 LEU A C 1
ATOM 2462 O O . LEU A 1 326 ? -8.583 4.670 27.078 1.00 97.69 326 LEU A O 1
ATOM 2466 N N . ALA A 1 327 ? -10.700 4.489 27.794 1.00 96.81 327 ALA A N 1
ATOM 2467 C CA . ALA A 1 327 ? -10.329 4.250 29.187 1.00 96.81 327 ALA A CA 1
ATOM 2468 C C . ALA A 1 327 ? -9.574 2.919 29.364 1.00 96.81 327 ALA A C 1
ATOM 2470 O O . ALA A 1 327 ? -8.557 2.878 30.065 1.00 96.81 327 ALA A O 1
ATOM 2471 N N . GLY A 1 328 ? -10.015 1.848 28.698 1.00 97.25 328 GLY A N 1
ATOM 2472 C CA . GLY A 1 328 ? -9.325 0.558 28.638 1.00 97.25 328 GLY A CA 1
ATOM 2473 C C . GLY A 1 328 ? -7.910 0.679 28.073 1.00 97.25 328 GLY A C 1
ATOM 2474 O O . GLY A 1 328 ? -6.947 0.327 28.756 1.00 97.25 328 GLY A O 1
ATOM 2475 N N . LEU A 1 329 ? -7.776 1.276 26.886 1.00 96.88 329 LEU A N 1
ATOM 2476 C CA . LEU A 1 329 ? -6.493 1.485 26.210 1.00 96.88 329 LEU A CA 1
ATOM 2477 C C . LEU A 1 329 ? -5.502 2.287 27.059 1.00 96.88 329 LEU A C 1
ATOM 2479 O O . LEU A 1 329 ? -4.315 1.973 27.091 1.00 96.88 329 LEU A O 1
ATOM 2483 N N . SER A 1 330 ? -5.977 3.283 27.815 1.00 96.00 330 SER A N 1
ATOM 2484 C CA . SER A 1 330 ? -5.107 4.084 28.688 1.00 96.00 330 SER A CA 1
ATOM 2485 C C . SER A 1 330 ? -4.411 3.279 29.798 1.00 96.00 330 SER A C 1
ATOM 2487 O O . SER A 1 330 ? -3.421 3.751 30.358 1.00 96.00 330 SER A O 1
ATOM 2489 N N . ARG A 1 331 ? -4.913 2.074 30.111 1.00 95.00 331 ARG A N 1
ATOM 2490 C CA . ARG A 1 331 ? -4.337 1.157 31.107 1.00 95.00 331 ARG A CA 1
ATOM 2491 C C . ARG A 1 331 ? -3.390 0.125 30.490 1.00 95.00 331 ARG A C 1
ATOM 2493 O O . ARG A 1 331 ? -2.462 -0.313 31.166 1.00 95.00 331 ARG A O 1
ATOM 2500 N N . THR A 1 332 ? -3.614 -0.262 29.235 1.00 93.88 332 THR A N 1
ATOM 2501 C CA . THR A 1 332 ? -2.890 -1.362 28.577 1.00 93.88 332 THR A CA 1
ATOM 2502 C C . THR A 1 332 ? -1.754 -0.880 27.674 1.00 93.88 332 THR A C 1
ATOM 2504 O O . THR A 1 332 ? -0.699 -1.511 27.632 1.00 93.88 332 THR A O 1
ATOM 2507 N N . VAL A 1 333 ? -1.914 0.263 27.001 1.00 94.62 333 VAL A N 1
ATOM 2508 C CA . VAL A 1 333 ? -0.930 0.790 26.047 1.00 94.62 333 VAL A CA 1
ATOM 2509 C C . VAL A 1 333 ? 0.325 1.294 26.760 1.00 94.62 333 VAL A C 1
ATOM 2511 O O . VAL A 1 333 ? 0.267 2.155 27.640 1.00 94.62 333 VAL A O 1
ATOM 2514 N N . ARG A 1 334 ? 1.497 0.807 26.330 1.00 93.25 334 ARG A N 1
ATOM 2515 C CA . ARG A 1 334 ? 2.809 1.255 26.846 1.00 93.25 334 ARG A CA 1
ATOM 2516 C C . ARG A 1 334 ? 3.550 2.213 25.912 1.00 93.25 334 ARG A C 1
ATOM 2518 O O . ARG A 1 334 ? 4.532 2.830 26.325 1.00 93.25 334 ARG A O 1
ATOM 2525 N N . SER A 1 335 ? 3.081 2.376 24.675 1.00 94.50 335 SER A N 1
ATOM 2526 C CA . SER A 1 335 ? 3.619 3.354 23.725 1.00 94.50 335 SER A CA 1
ATOM 2527 C C . SER A 1 335 ? 3.334 4.782 24.205 1.00 94.50 335 SER A C 1
ATOM 2529 O O . SER A 1 335 ? 2.180 5.206 24.260 1.00 94.50 335 SER A O 1
ATOM 2531 N N . ARG A 1 336 ? 4.382 5.544 24.555 1.00 94.56 336 ARG A N 1
ATOM 2532 C CA . ARG A 1 336 ? 4.245 6.932 25.046 1.00 94.56 336 ARG A CA 1
ATOM 2533 C C . ARG A 1 336 ? 3.520 7.853 24.051 1.00 94.56 336 ARG A C 1
ATOM 2535 O O . ARG A 1 336 ? 2.613 8.559 24.495 1.00 94.56 336 ARG A O 1
ATOM 2542 N N . PRO A 1 337 ? 3.851 7.859 22.740 1.00 93.81 337 PRO A N 1
ATOM 2543 C CA . PRO A 1 337 ? 3.140 8.693 21.771 1.00 93.81 337 PRO A CA 1
ATOM 2544 C C . PRO A 1 337 ? 1.639 8.391 21.718 1.00 93.81 337 PRO A C 1
ATOM 2546 O O . PRO A 1 337 ? 0.824 9.312 21.738 1.00 93.81 337 PRO A O 1
ATOM 2549 N N . LEU A 1 338 ? 1.269 7.107 21.706 1.00 94.56 338 LEU A N 1
ATOM 2550 C CA . LEU A 1 338 ? -0.131 6.689 21.654 1.00 94.56 338 LEU A CA 1
ATOM 2551 C C . LEU A 1 338 ? -0.863 6.997 22.967 1.00 94.56 338 LEU A C 1
ATOM 2553 O O . LEU A 1 338 ? -1.967 7.532 22.946 1.00 94.56 338 LEU A O 1
ATOM 2557 N N . LEU A 1 339 ? -0.224 6.760 24.114 1.00 94.94 339 LEU A N 1
ATOM 2558 C CA . LEU A 1 339 ? -0.789 7.073 25.426 1.00 94.94 339 LEU A CA 1
ATOM 2559 C C . LEU A 1 339 ? -1.080 8.571 25.591 1.00 94.94 339 LEU A C 1
ATOM 2561 O O . LEU A 1 339 ? -2.110 8.940 26.154 1.00 94.94 339 LEU A O 1
ATOM 2565 N N . ASN A 1 340 ? -0.205 9.442 25.081 1.00 95.31 340 ASN A N 1
ATOM 2566 C CA . ASN A 1 340 ? -0.438 10.886 25.088 1.00 95.31 340 ASN A CA 1
ATOM 2567 C C . ASN A 1 340 ? -1.661 11.271 24.242 1.00 95.31 340 ASN A C 1
ATOM 2569 O O . ASN A 1 340 ? -2.459 12.096 24.687 1.00 95.31 340 ASN A O 1
ATOM 2573 N N . ARG A 1 341 ? -1.852 10.639 23.075 1.00 95.25 341 ARG A N 1
ATOM 2574 C CA . ARG A 1 341 ? -3.062 10.823 22.253 1.00 95.25 341 ARG A CA 1
ATOM 2575 C C . ARG A 1 341 ? -4.317 10.358 22.985 1.00 95.25 341 ARG A C 1
ATOM 2577 O O . ARG A 1 341 ? -5.259 11.129 23.086 1.00 95.25 341 ARG A O 1
ATOM 2584 N N . ILE A 1 342 ? -4.298 9.170 23.593 1.00 95.50 342 ILE A N 1
ATOM 2585 C CA . ILE A 1 342 ? -5.436 8.638 24.366 1.00 95.50 342 ILE A CA 1
ATOM 2586 C C . ILE A 1 342 ? -5.797 9.571 25.531 1.00 95.50 342 ILE A C 1
ATOM 2588 O O . ILE A 1 342 ? -6.965 9.859 25.773 1.00 95.50 342 ILE A O 1
ATOM 2592 N N . ARG A 1 343 ? -4.798 10.077 26.263 1.00 94.06 343 ARG A N 1
ATOM 2593 C CA . ARG A 1 343 ? -5.026 11.020 27.371 1.00 94.06 343 ARG A CA 1
ATOM 2594 C C . ARG A 1 343 ? -5.617 12.343 26.900 1.00 94.06 343 ARG A C 1
ATOM 2596 O O . ARG A 1 343 ? -6.420 12.914 27.627 1.00 94.06 343 ARG A O 1
ATOM 2603 N N . LYS A 1 344 ? -5.211 12.827 25.724 1.00 93.75 344 LYS A N 1
ATOM 2604 C CA . LYS A 1 344 ? -5.795 14.017 25.100 1.00 93.75 344 LYS A CA 1
ATOM 2605 C C . LYS A 1 344 ? -7.239 13.749 24.666 1.00 93.75 344 LYS A C 1
ATOM 2607 O O . LYS A 1 344 ? -8.106 14.533 25.021 1.00 93.75 344 LYS A O 1
ATOM 2612 N N . ALA A 1 345 ? -7.485 12.630 23.986 1.00 91.75 345 ALA A N 1
ATOM 2613 C CA . ALA A 1 345 ? -8.804 12.202 23.522 1.00 91.75 345 ALA A CA 1
ATOM 2614 C C . ALA A 1 345 ? -9.831 12.127 24.658 1.00 91.75 345 ALA A C 1
ATOM 2616 O O . ALA A 1 345 ? -10.931 12.629 24.526 1.00 91.75 345 ALA A O 1
ATOM 2617 N N . ARG A 1 346 ? -9.447 11.581 25.817 1.00 90.19 346 ARG A N 1
ATOM 2618 C CA . ARG A 1 346 ? -10.332 11.468 26.991 1.00 90.19 346 ARG A CA 1
ATOM 2619 C C . ARG A 1 346 ? -10.672 12.796 27.685 1.00 90.19 346 ARG A C 1
ATOM 2621 O O . ARG A 1 346 ? -11.428 12.777 28.651 1.00 90.19 346 ARG A O 1
ATOM 2628 N N . ARG A 1 347 ? -10.025 13.899 27.302 1.00 87.50 347 ARG A N 1
ATOM 2629 C CA . ARG A 1 347 ? -10.262 15.241 27.862 1.00 87.50 347 ARG A CA 1
ATOM 2630 C C . ARG A 1 347 ? -11.073 16.138 26.924 1.00 87.50 347 ARG A C 1
ATOM 2632 O O . ARG A 1 347 ? -11.445 17.222 27.364 1.00 87.50 347 ARG A O 1
ATOM 2639 N N . ALA A 1 348 ? -11.210 15.740 25.659 1.00 73.75 348 ALA A N 1
ATOM 2640 C CA . ALA A 1 348 ? -12.028 16.428 24.666 1.00 73.75 348 ALA A CA 1
ATOM 2641 C C . ALA A 1 348 ? -13.504 16.085 24.890 1.00 73.75 348 ALA A C 1
ATOM 2643 O O . ALA A 1 348 ? -14.334 16.972 24.609 1.00 73.75 348 ALA A O 1
#

Mean predicted aligned error: 7.9 Å

Radius of gyration: 23.3 Å; Cα contacts (8 Å, |Δi|>4): 489; chains: 1; bounding box: 59×39×68 Å

Secondary structure (DSSP, 8-state):
--GGGGSPP--GGGGG---HHHHTTS---SSSTHHHHHHHHHHHHHHHHHT---TTGGGS-HHHHHHHHHHHHHHHHHTTT----HHHHHHHHH--TT----HHHHHHHHHHHTT--TTS-TTHHHHHHHHHHS-HHHHTTTHHHHHHHHHHHHH-SSS-HHHHHHHHHHHHHHHHHHH-S--TTTS-STTSHHHHHHHHHHHHH-SHHHHHHHHHHHH--SSS--HHHHHHHTTSPSSTTHHHHHHHHHH--SPPPHHHHHHHHHHHHHHTT--SHHHHHHHHHHHHHHH-B-TTSTTSBSSHHHHHHHHHHHHT---HHHHHHHHHHHHH---HHHHHHHHHHTT-

Solvent-accessible surface area (backbone atoms only — not comparable to full-atom values): 18846 Å² total; per-residue (Å²): 132,67,51,68,79,42,48,64,87,72,60,78,75,50,78,76,68,73,60,77,74,63,55,77,72,55,82,87,80,75,93,50,78,58,56,60,40,52,52,49,45,48,43,43,53,53,16,51,76,67,60,39,62,48,82,68,43,80,76,48,57,46,68,49,26,49,54,43,43,54,50,50,33,53,50,46,52,68,47,75,66,58,85,42,62,28,42,74,56,32,46,69,48,42,58,52,97,78,48,84,75,53,58,54,54,34,54,45,39,45,55,68,36,62,92,54,67,63,48,39,48,25,38,55,48,56,28,25,55,42,44,53,69,48,53,49,79,64,34,60,61,39,46,64,24,51,46,48,53,46,42,54,53,68,70,36,78,69,24,48,69,70,50,44,51,52,49,30,46,30,34,19,50,24,39,19,57,43,76,53,50,43,66,34,44,49,41,38,58,76,38,56,54,23,37,53,46,40,77,76,42,40,84,72,39,42,40,71,64,32,43,50,48,51,52,56,19,45,63,45,86,56,79,68,78,51,73,68,56,52,62,54,51,72,72,54,68,86,60,65,55,50,51,60,53,47,54,51,46,48,72,49,91,62,60,48,44,73,54,34,22,32,25,49,27,22,35,51,57,53,47,66,72,46,84,51,68,67,47,51,52,48,48,47,46,37,29,51,41,19,45,37,43,51,87,94,42,54,58,47,40,24,20,59,57,24,21,50,26,32,45,56,55,39,40,77,49,91,49,70,68,41,53,52,45,48,57,52,46,65,73,69,46,59,27,64,74,56,40,53,50,40,58,51,34,78,73,106